Protein AF-A0A9P6TIH5-F1 (afdb_monomer_lite)

Secondary structure (DSSP, 8-state):
---PPPPP----TT---------HHHHHHHHHHHHHIIIIIHHHHHHHHHHHHHHHHHHHHHH----PPPTTS-SSTTS-SS-S--EEEEE-TTSPEEEE-TTSPBPSS-B-GGG--PPP------GGG-----------S-----HHHHHHHTHHHHHHTPPTTS-HHHHHHHHHHHHHHHTT-------S-HHHHHHHHHHHHHHHHHHHHHHHHSSSS---------------

pLDDT: mean 70.62, std 17.87, range [27.5, 97.88]

Foldseek 3Di:
DPDDDDDDPDDPPPPPPPPCPPDPVNVVVVVVVVVCCVPPVVVVVVVVVVVVVVVVVVVCVVVDDDDDDDDPPDPDPPDDPADDDWDFPDADPVQFTWTADPVRDIDPDTHHPVRDDDDDPPDPCPPVNDDDDPDDPDDPDPPQCELVNVCVVCVVVVVVPDDPPDDQVVVVVVVSVVVCVVVVHDYDDDPDDRSVVVVVSVVVVVVVVVVVVVVVVVVPDDDDDDDDDDDDDDDD

Structure (mmCIF, N/CA/C/O backbone):
data_AF-A0A9P6TIH5-F1
#
_entry.id   AF-A0A9P6TIH5-F1
#
loop_
_atom_site.group_PDB
_atom_site.id
_atom_site.type_symbol
_atom_site.label_atom_id
_atom_site.label_alt_id
_atom_site.label_comp_id
_atom_site.label_asym_id
_atom_site.label_entity_id
_atom_site.label_seq_id
_atom_site.pdbx_PDB_ins_code
_atom_site.Cartn_x
_atom_site.Cartn_y
_atom_site.Cartn_z
_atom_site.occupancy
_atom_site.B_iso_or_equiv
_atom_site.auth_seq_id
_atom_site.auth_comp_id
_atom_site.auth_asym_id
_atom_site.auth_atom_id
_atom_site.pdbx_PDB_model_num
ATOM 1 N N . MET A 1 1 ? -2.693 3.016 -42.028 1.00 50.09 1 MET A N 1
ATOM 2 C CA . MET A 1 1 ? -2.823 2.241 -43.282 1.00 50.09 1 MET A CA 1
ATOM 3 C C . MET A 1 1 ? -3.805 1.101 -43.050 1.00 50.09 1 MET A C 1
ATOM 5 O O . MET A 1 1 ? -3.389 0.002 -42.719 1.00 50.09 1 MET A O 1
ATOM 9 N N . PHE A 1 2 ? -5.099 1.365 -43.174 1.00 56.56 2 PHE A N 1
ATOM 10 C CA . PHE A 1 2 ? -6.142 0.339 -43.109 1.00 56.56 2 PHE A CA 1
ATOM 11 C C . PHE A 1 2 ? -6.961 0.457 -44.405 1.00 56.56 2 PHE A C 1
ATOM 13 O O . PHE A 1 2 ? -7.064 1.568 -44.918 1.00 56.56 2 PHE A O 1
ATOM 20 N N . ALA A 1 3 ? -7.446 -0.669 -44.949 1.00 72.75 3 ALA A N 1
ATOM 21 C CA . ALA A 1 3 ? -7.989 -0.864 -46.314 1.00 72.75 3 ALA A CA 1
ATOM 22 C C . ALA A 1 3 ? -7.003 -1.327 -47.416 1.00 72.75 3 ALA A C 1
ATOM 24 O O . ALA A 1 3 ? -7.121 -0.940 -48.577 1.00 72.75 3 ALA A O 1
ATOM 25 N N . ARG A 1 4 ? -6.054 -2.222 -47.103 1.00 79.94 4 ARG A N 1
ATOM 26 C CA . ARG A 1 4 ? -5.417 -3.031 -48.162 1.00 79.94 4 ARG A CA 1
ATOM 27 C C . ARG A 1 4 ? -6.389 -4.121 -48.613 1.00 79.94 4 ARG A C 1
ATOM 29 O O . ARG A 1 4 ? -7.002 -4.773 -47.771 1.00 79.94 4 ARG A O 1
ATOM 36 N N . LYS A 1 5 ? -6.519 -4.321 -49.928 1.00 83.19 5 LYS A N 1
ATOM 37 C CA . LYS A 1 5 ? -7.308 -5.425 -50.487 1.00 83.19 5 LYS A CA 1
ATOM 38 C C . LYS A 1 5 ? -6.715 -6.755 -49.991 1.00 83.19 5 LYS A C 1
ATOM 40 O O . LYS A 1 5 ? -5.494 -6.908 -50.074 1.00 83.19 5 LYS A O 1
ATOM 45 N N . PRO A 1 6 ? -7.527 -7.688 -49.461 1.00 81.06 6 PRO A N 1
ATOM 46 C CA . PRO A 1 6 ? -7.025 -8.999 -49.071 1.00 81.06 6 PRO A CA 1
ATOM 47 C C . PRO A 1 6 ? -6.458 -9.727 -50.295 1.00 81.06 6 PRO A C 1
ATOM 49 O O . PRO A 1 6 ? -6.960 -9.564 -51.412 1.00 81.06 6 PRO A O 1
ATOM 52 N N . ASN A 1 7 ? -5.404 -10.517 -50.081 1.00 82.50 7 ASN A N 1
ATOM 53 C CA . ASN A 1 7 ? -4.850 -11.375 -51.126 1.00 82.50 7 ASN A CA 1
ATOM 54 C C . ASN A 1 7 ? -5.941 -12.312 -51.664 1.00 82.50 7 ASN A C 1
ATOM 56 O O . ASN A 1 7 ? -6.802 -12.770 -50.911 1.00 82.50 7 ASN A O 1
ATOM 60 N N . ALA A 1 8 ? -5.895 -12.601 -52.966 1.00 81.56 8 ALA A N 1
ATOM 61 C CA . ALA A 1 8 ? -6.809 -13.557 -53.576 1.00 81.56 8 ALA A CA 1
ATOM 62 C C . ALA A 1 8 ? -6.567 -14.966 -53.010 1.00 81.56 8 ALA A C 1
ATOM 64 O O . ALA A 1 8 ? -5.423 -15.363 -52.771 1.00 81.56 8 ALA A O 1
ATOM 65 N N . LEU A 1 9 ? -7.652 -15.718 -52.804 1.00 82.31 9 LEU A N 1
ATOM 66 C CA . LEU A 1 9 ? -7.596 -17.116 -52.383 1.00 82.31 9 LEU A CA 1
ATOM 67 C C . LEU A 1 9 ? -7.140 -17.967 -53.580 1.00 82.31 9 LEU A C 1
ATOM 69 O O . LEU A 1 9 ? -7.951 -18.462 -54.358 1.00 82.31 9 LEU A O 1
ATOM 73 N N . THR A 1 10 ? -5.828 -18.063 -53.773 1.00 78.88 10 THR A N 1
ATOM 74 C CA . THR A 1 10 ? -5.229 -18.854 -54.856 1.00 78.88 10 THR A CA 1
ATOM 75 C C . THR A 1 10 ? -4.971 -20.275 -54.353 1.00 78.88 10 THR A C 1
ATOM 77 O O . THR A 1 10 ? -4.395 -20.444 -53.278 1.00 78.88 10 THR A O 1
ATOM 80 N N . ASP A 1 11 ? -5.396 -21.301 -55.098 1.00 77.75 11 ASP A N 1
ATOM 81 C CA . ASP A 1 11 ? -5.052 -22.692 -54.778 1.00 77.75 11 ASP A CA 1
ATOM 82 C C . ASP A 1 11 ? -3.641 -23.002 -55.296 1.00 77.75 11 ASP A C 1
ATOM 84 O O . ASP A 1 11 ? -3.390 -23.038 -56.501 1.00 77.75 11 ASP A O 1
ATOM 88 N N . TYR A 1 12 ? -2.711 -23.205 -54.364 1.00 75.31 12 TYR A N 1
ATOM 89 C CA . TYR A 1 12 ? -1.301 -23.446 -54.661 1.00 75.31 12 TYR A CA 1
ATOM 90 C C . TYR A 1 12 ? -0.949 -24.933 -54.817 1.00 75.31 12 TYR A C 1
ATOM 92 O O . TYR A 1 12 ? 0.210 -25.252 -55.070 1.00 75.31 12 TYR A O 1
ATOM 100 N N . ARG A 1 13 ? -1.914 -25.858 -54.695 1.00 79.12 13 ARG A N 1
ATOM 101 C CA . ARG A 1 13 ? -1.650 -27.312 -54.697 1.00 79.12 13 ARG A CA 1
ATOM 102 C C . ARG A 1 13 ? -1.003 -27.837 -55.982 1.00 79.12 13 ARG A C 1
ATOM 104 O O . ARG A 1 13 ? -0.241 -28.791 -55.915 1.00 79.12 13 ARG A O 1
ATOM 111 N N . ASN A 1 14 ? -1.284 -27.209 -57.125 1.00 72.44 14 ASN A N 1
ATOM 112 C CA . ASN A 1 14 ? -0.796 -27.626 -58.447 1.00 72.44 14 ASN A CA 1
ATOM 113 C C . ASN A 1 14 ? 0.079 -26.568 -59.133 1.00 72.44 14 ASN A C 1
ATOM 115 O O . ASN A 1 14 ? 0.258 -26.604 -60.353 1.00 72.44 14 ASN A O 1
ATOM 119 N N . VAL A 1 15 ? 0.627 -25.611 -58.378 1.00 71.88 15 VAL A N 1
ATOM 120 C CA . VAL A 1 15 ? 1.622 -24.700 -58.947 1.00 71.88 15 VAL A CA 1
ATOM 121 C C . VAL A 1 15 ? 2.856 -25.528 -59.267 1.00 71.88 15 VAL A C 1
ATOM 123 O O . VAL A 1 15 ? 3.555 -25.997 -58.371 1.00 71.88 15 VAL A O 1
ATOM 126 N N . LYS A 1 16 ? 3.120 -25.715 -60.563 1.00 63.34 16 LYS A N 1
ATOM 127 C CA . LYS A 1 16 ? 4.427 -26.165 -61.027 1.00 63.34 16 LYS A CA 1
ATOM 128 C C . LYS A 1 16 ? 5.405 -25.071 -60.622 1.00 63.34 16 LYS A C 1
ATOM 130 O O . LYS A 1 16 ? 5.519 -24.062 -61.316 1.00 63.34 16 LYS A O 1
ATOM 135 N N . LEU A 1 17 ? 6.053 -25.244 -59.470 1.00 61.59 17 LEU A N 1
ATOM 136 C CA . LEU A 1 17 ? 7.325 -24.595 -59.198 1.00 61.59 17 LEU A CA 1
ATOM 137 C C . LEU A 1 17 ? 8.146 -24.883 -60.447 1.00 61.59 17 LEU A C 1
ATOM 139 O O . LEU A 1 17 ? 8.399 -26.050 -60.742 1.00 61.59 17 LEU A O 1
ATOM 143 N N . GLY A 1 18 ? 8.425 -23.858 -61.256 1.00 55.19 18 GLY A N 1
ATOM 144 C CA . GLY A 1 18 ? 9.350 -24.030 -62.364 1.00 55.19 18 GLY A CA 1
ATOM 145 C C . GLY A 1 18 ? 10.566 -24.726 -61.776 1.00 55.19 18 GLY A C 1
ATOM 146 O O . GLY A 1 18 ? 11.018 -24.324 -60.703 1.00 55.19 18 GLY A O 1
ATOM 147 N N . ASN A 1 19 ? 10.998 -25.824 -62.392 1.00 56.00 19 ASN A N 1
ATOM 148 C CA . ASN A 1 19 ? 12.149 -26.592 -61.945 1.00 56.00 19 ASN A CA 1
ATOM 149 C C . ASN A 1 19 ? 13.418 -25.749 -62.145 1.00 56.00 19 ASN A C 1
ATOM 151 O O . ASN A 1 19 ? 14.304 -26.121 -62.905 1.00 56.00 19 ASN A O 1
ATOM 155 N N . THR A 1 20 ? 13.534 -24.616 -61.463 1.00 54.19 20 THR A N 1
ATOM 156 C CA . THR A 1 20 ? 14.811 -24.062 -61.073 1.00 54.19 20 THR A CA 1
ATOM 157 C C . THR A 1 20 ? 15.277 -24.983 -59.957 1.00 54.19 20 THR A C 1
ATOM 159 O O . THR A 1 20 ? 15.152 -24.689 -58.770 1.00 54.19 20 THR A O 1
ATOM 162 N N . SER A 1 21 ? 15.785 -26.160 -60.346 1.00 56.03 21 SER A N 1
ATOM 163 C CA . SER A 1 21 ? 16.900 -26.716 -59.587 1.00 56.03 21 SER A CA 1
ATOM 164 C C . SER A 1 21 ? 17.831 -25.529 -59.372 1.00 56.03 21 SER A C 1
ATOM 166 O O . SER A 1 21 ? 18.130 -24.879 -60.378 1.00 56.03 21 SER A O 1
ATOM 168 N N . PRO A 1 22 ? 18.191 -25.162 -58.128 1.00 54.47 22 PRO A N 1
ATOM 169 C CA . PRO A 1 22 ? 19.116 -24.062 -57.936 1.00 54.47 22 PRO A CA 1
ATOM 170 C C . PRO A 1 22 ? 20.296 -24.377 -58.839 1.00 54.47 22 PRO A C 1
ATOM 172 O O . PRO A 1 22 ? 20.862 -25.475 -58.755 1.00 54.47 22 PRO A O 1
ATOM 175 N N . ASP A 1 23 ? 20.592 -23.469 -59.766 1.00 54.28 23 ASP A N 1
ATOM 176 C CA . ASP A 1 23 ? 21.826 -23.567 -60.524 1.00 54.28 23 ASP A CA 1
ATOM 177 C C . ASP A 1 23 ? 22.931 -23.781 -59.483 1.00 54.28 23 ASP A C 1
ATOM 179 O O . ASP A 1 23 ? 22.833 -23.272 -58.358 1.00 54.28 23 ASP A O 1
ATOM 183 N N . SER A 1 24 ? 23.951 -24.591 -59.773 1.00 58.25 24 SER A N 1
ATOM 184 C CA . SER A 1 24 ? 24.940 -24.952 -58.739 1.00 58.25 24 SER A CA 1
ATOM 185 C C . SER A 1 24 ? 25.550 -23.713 -58.054 1.00 58.25 24 SER A C 1
ATOM 187 O O . SER A 1 24 ? 26.005 -23.783 -56.913 1.00 58.25 24 SER A O 1
ATOM 189 N N . ASP A 1 25 ? 25.488 -22.561 -58.720 1.00 62.47 25 ASP A N 1
ATOM 190 C CA . ASP A 1 25 ? 25.907 -21.261 -58.221 1.00 62.47 25 ASP A CA 1
ATOM 191 C C . ASP A 1 25 ? 24.931 -20.616 -57.219 1.00 62.47 25 ASP A C 1
ATOM 193 O O . ASP A 1 25 ? 25.400 -20.038 -56.238 1.00 62.47 25 ASP A O 1
ATOM 197 N N . ASP A 1 26 ? 23.613 -20.806 -57.335 1.00 69.19 26 ASP A N 1
ATOM 198 C CA . ASP A 1 26 ? 22.633 -20.327 -56.344 1.00 69.19 26 ASP A CA 1
ATOM 199 C C . ASP A 1 26 ? 22.807 -21.035 -54.995 1.00 69.19 26 ASP A C 1
ATOM 201 O O . ASP A 1 26 ? 22.792 -20.401 -53.937 1.00 69.19 26 ASP A O 1
ATOM 205 N N . SER A 1 27 ? 23.061 -22.347 -55.005 1.00 76.06 27 SER A N 1
ATOM 206 C CA . SER A 1 27 ? 23.321 -23.097 -53.766 1.00 76.06 27 SER A CA 1
ATOM 207 C C . SER A 1 27 ? 24.610 -22.640 -53.066 1.00 76.06 27 SER A C 1
ATOM 209 O O . SER A 1 27 ? 24.621 -22.452 -51.846 1.00 76.06 27 SER A O 1
ATOM 211 N N . LYS A 1 28 ? 25.684 -22.363 -53.820 1.00 79.69 28 LYS A N 1
ATOM 212 C CA . LYS A 1 28 ? 26.940 -21.810 -53.280 1.00 79.69 28 LYS A CA 1
ATOM 213 C C . LYS A 1 28 ? 26.737 -20.415 -52.687 1.00 79.69 28 LYS A C 1
ATOM 215 O O . LYS A 1 28 ? 27.276 -20.126 -51.617 1.00 79.69 28 LYS A O 1
ATOM 220 N N . VAL A 1 29 ? 25.948 -19.560 -53.342 1.00 84.94 29 VAL A N 1
ATOM 221 C CA . VAL A 1 29 ? 25.598 -18.221 -52.836 1.00 84.94 29 VAL A CA 1
ATOM 222 C C . VAL A 1 29 ? 24.807 -18.320 -51.529 1.00 84.94 29 VAL A C 1
ATOM 224 O O . VAL A 1 29 ? 25.107 -17.596 -50.576 1.00 84.94 29 VAL A O 1
ATOM 227 N N . LEU A 1 30 ? 23.855 -19.252 -51.435 1.00 85.50 30 LEU A N 1
ATOM 228 C CA . LEU A 1 30 ? 23.100 -19.506 -50.205 1.00 85.50 30 LEU A CA 1
ATOM 229 C C . LEU A 1 30 ? 24.001 -19.999 -49.068 1.00 85.50 30 LEU A C 1
ATOM 231 O O . LEU A 1 30 ? 23.914 -19.477 -47.958 1.00 85.50 30 LEU A O 1
ATOM 235 N N . HIS A 1 31 ? 24.914 -20.937 -49.338 1.00 87.00 31 HIS A N 1
ATOM 236 C CA . HIS A 1 31 ? 25.881 -21.408 -48.343 1.00 87.00 31 HIS A CA 1
ATOM 237 C C . HIS A 1 31 ? 26.817 -20.295 -47.862 1.00 87.00 31 HIS A C 1
ATOM 239 O O . HIS A 1 31 ? 27.086 -20.190 -46.663 1.00 87.00 31 HIS A O 1
ATOM 245 N N . LYS A 1 32 ? 27.276 -19.425 -48.770 1.00 90.31 32 LYS A N 1
ATOM 246 C CA . LYS A 1 32 ? 28.080 -18.251 -48.413 1.00 90.31 32 LYS A CA 1
ATOM 247 C C . LYS A 1 32 ? 27.299 -17.311 -47.491 1.00 90.31 32 LYS A C 1
ATOM 249 O O . LYS A 1 32 ? 27.809 -16.930 -46.441 1.00 90.31 32 LYS A O 1
ATOM 254 N N . ARG A 1 33 ? 26.044 -17.009 -47.831 1.00 90.75 33 ARG A N 1
ATOM 255 C CA . ARG A 1 33 ? 25.174 -16.141 -47.026 1.00 90.75 33 ARG A CA 1
ATOM 256 C C . ARG A 1 33 ? 24.829 -16.747 -45.665 1.00 90.75 33 ARG A C 1
ATOM 258 O O . ARG A 1 33 ? 24.748 -16.017 -44.681 1.00 90.75 33 ARG A O 1
ATOM 265 N N . LEU A 1 34 ? 24.656 -18.066 -45.590 1.00 93.56 34 LEU A N 1
ATOM 266 C CA . LEU A 1 34 ? 24.438 -18.774 -44.330 1.00 93.56 34 LEU A CA 1
ATOM 267 C C . LEU A 1 34 ? 25.661 -18.647 -43.413 1.00 93.56 34 LEU A C 1
ATOM 269 O O . LEU A 1 34 ? 25.520 -18.289 -42.246 1.00 93.56 34 LEU A O 1
ATOM 273 N N . LYS A 1 35 ? 26.866 -18.833 -43.966 1.00 93.94 35 LYS A N 1
ATOM 274 C CA . LYS A 1 35 ? 28.125 -18.662 -43.232 1.00 93.94 35 LYS A CA 1
ATOM 275 C C . LYS A 1 35 ? 28.334 -17.219 -42.768 1.00 93.94 35 LYS A C 1
ATOM 277 O O . LYS A 1 35 ? 28.789 -16.993 -41.648 1.00 93.94 35 LYS A O 1
ATOM 282 N N . GLU A 1 36 ? 27.986 -16.236 -43.596 1.00 94.69 36 GLU A N 1
ATOM 283 C CA . GLU A 1 36 ? 28.001 -14.813 -43.223 1.00 94.69 36 GLU A CA 1
ATOM 284 C C . GLU A 1 36 ? 26.994 -14.509 -42.102 1.00 94.69 36 GLU A C 1
ATOM 286 O O . GLU A 1 36 ? 27.312 -13.791 -41.153 1.00 94.69 36 GLU A O 1
ATOM 291 N N . MET A 1 37 ? 25.792 -15.089 -42.161 1.00 95.06 37 MET A N 1
ATOM 292 C CA . MET A 1 37 ? 24.777 -14.920 -41.122 1.00 95.06 37 MET A CA 1
ATOM 293 C C . MET A 1 37 ? 25.246 -15.488 -39.779 1.00 95.06 37 MET A C 1
ATOM 295 O O . MET A 1 37 ? 25.151 -14.804 -38.761 1.00 95.06 37 MET A O 1
ATOM 299 N N . GLU A 1 38 ? 25.787 -16.704 -39.786 1.00 95.94 38 GLU A N 1
ATOM 300 C CA . GLU A 1 38 ? 26.264 -17.388 -38.586 1.00 95.94 38 GLU A CA 1
ATOM 301 C C . GLU A 1 38 ? 27.469 -16.684 -37.951 1.00 95.94 38 GLU A C 1
ATOM 303 O O . GLU A 1 38 ? 27.491 -16.460 -36.743 1.00 95.94 38 GLU A O 1
ATOM 308 N N . SER A 1 39 ? 28.459 -16.297 -38.758 1.00 93.94 39 SER A N 1
ATOM 309 C CA . SER A 1 39 ? 29.718 -15.739 -38.247 1.00 93.94 39 SER A CA 1
ATOM 310 C C . SER A 1 39 ? 29.660 -14.244 -37.926 1.00 93.94 39 SER A C 1
ATOM 312 O O . SER A 1 39 ? 30.366 -13.789 -37.026 1.00 93.94 39 SER A O 1
ATOM 314 N N . VAL A 1 40 ? 28.831 -13.468 -38.635 1.00 94.62 40 VAL A N 1
ATOM 315 C CA . VAL A 1 40 ? 28.816 -11.999 -38.525 1.00 94.62 40 VAL A CA 1
ATOM 316 C C . VAL A 1 40 ? 27.509 -11.494 -37.927 1.00 94.62 40 VAL A C 1
ATOM 318 O O . VAL A 1 40 ? 27.520 -10.745 -36.948 1.00 94.62 40 VAL A O 1
ATOM 321 N N . VAL A 1 41 ? 26.372 -11.896 -38.496 1.00 96.69 41 VAL A N 1
ATOM 322 C CA . VAL A 1 41 ? 25.077 -11.277 -38.176 1.00 96.69 41 VAL A CA 1
ATOM 323 C C . VAL A 1 41 ? 24.559 -11.723 -36.811 1.00 96.69 41 VAL A C 1
ATOM 325 O O . VAL A 1 41 ? 24.230 -10.874 -35.982 1.00 96.69 41 VAL A O 1
ATOM 328 N N . LEU A 1 42 ? 24.504 -13.031 -36.545 1.00 96.69 42 LEU A N 1
ATOM 329 C CA . LEU A 1 42 ? 23.969 -13.549 -35.282 1.00 96.69 42 LEU A CA 1
ATOM 330 C C . LEU A 1 42 ? 24.777 -13.065 -34.066 1.00 96.69 42 LEU A C 1
ATOM 332 O O . LEU A 1 42 ? 24.162 -12.538 -33.134 1.00 96.69 42 LEU A O 1
ATOM 336 N N . PRO A 1 43 ? 26.127 -13.103 -34.069 1.00 97.88 43 PRO A N 1
ATOM 337 C CA . PRO A 1 43 ? 26.907 -12.568 -32.958 1.00 97.88 43 PRO A CA 1
ATOM 338 C C . PRO A 1 43 ? 26.700 -11.063 -32.762 1.00 97.88 43 PRO A C 1
ATOM 340 O O . PRO A 1 43 ? 26.642 -10.595 -31.624 1.00 97.88 43 PRO A O 1
ATOM 343 N N . ALA A 1 44 ? 26.550 -10.291 -33.844 1.00 96.88 44 ALA A N 1
ATOM 344 C CA . ALA A 1 44 ? 26.276 -8.858 -33.753 1.00 96.88 44 ALA A CA 1
ATOM 345 C C . ALA A 1 44 ? 24.903 -8.568 -33.121 1.00 96.88 44 ALA A C 1
ATOM 347 O O . ALA A 1 44 ? 24.786 -7.670 -32.282 1.00 96.88 44 ALA A O 1
ATOM 348 N N . ILE A 1 45 ? 23.875 -9.350 -33.468 1.00 97.19 45 ILE A N 1
ATOM 349 C CA . ILE A 1 45 ? 22.537 -9.242 -32.870 1.00 97.19 45 ILE A CA 1
ATOM 350 C C . ILE A 1 45 ? 22.574 -9.625 -31.387 1.00 97.19 45 ILE A C 1
ATOM 352 O O . ILE A 1 45 ? 22.019 -8.889 -30.566 1.00 97.19 45 ILE A O 1
ATOM 356 N N . CYS A 1 46 ? 23.257 -10.715 -31.019 1.00 97.06 46 CYS A N 1
ATOM 357 C CA . CYS A 1 46 ? 23.408 -11.127 -29.620 1.00 97.06 46 CYS A CA 1
ATOM 358 C C . CYS A 1 46 ? 24.073 -10.026 -28.786 1.00 97.06 46 CYS A C 1
ATOM 360 O O . CYS A 1 46 ? 23.484 -9.564 -27.807 1.00 97.06 46 CYS A O 1
ATOM 362 N N . LYS A 1 47 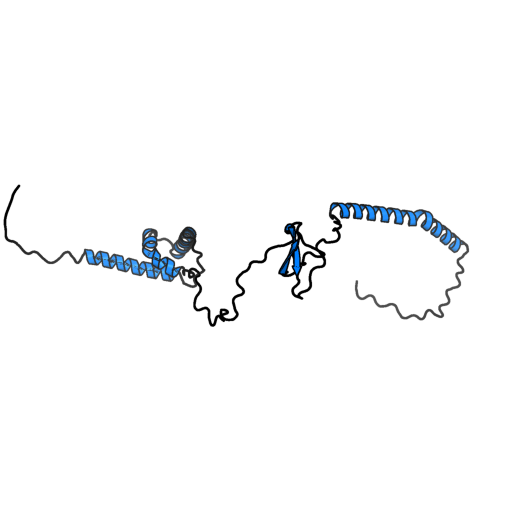? 25.225 -9.509 -29.241 1.00 97.50 47 LYS A N 1
ATOM 363 C CA . LYS A 1 47 ? 25.946 -8.413 -28.571 1.00 97.50 47 LYS A CA 1
ATOM 364 C C . LYS A 1 47 ? 25.078 -7.168 -28.405 1.00 97.50 47 LYS A C 1
ATOM 366 O O . LYS A 1 47 ? 25.050 -6.565 -27.334 1.00 97.50 47 LYS A O 1
ATOM 371 N N . ARG A 1 48 ? 24.335 -6.780 -29.448 1.00 97.38 48 ARG A N 1
ATOM 372 C CA . ARG A 1 48 ? 23.424 -5.627 -29.383 1.00 97.38 48 ARG A CA 1
ATOM 373 C C . ARG A 1 48 ? 22.295 -5.852 -28.378 1.00 97.38 48 ARG A C 1
ATOM 375 O O . ARG A 1 48 ? 21.966 -4.942 -27.622 1.00 97.38 48 ARG A O 1
ATOM 382 N N . THR A 1 49 ? 21.716 -7.048 -28.357 1.00 97.56 49 THR A N 1
ATOM 383 C CA . THR A 1 49 ? 20.621 -7.402 -27.441 1.00 97.56 49 THR A CA 1
ATOM 384 C C . THR A 1 49 ? 21.096 -7.395 -25.991 1.00 97.56 49 THR A C 1
ATOM 386 O O . THR A 1 49 ? 20.413 -6.858 -25.122 1.00 97.56 49 THR A O 1
ATOM 389 N N . GLU A 1 50 ? 22.288 -7.927 -25.727 1.00 97.69 50 GLU A N 1
ATOM 390 C CA . GLU A 1 50 ? 22.922 -7.887 -24.408 1.00 97.69 50 GLU A CA 1
ATOM 391 C C . GLU A 1 50 ? 23.227 -6.459 -23.961 1.00 97.69 50 GLU A C 1
ATOM 393 O O . GLU A 1 50 ? 22.900 -6.096 -22.834 1.00 97.69 50 GLU A O 1
ATOM 398 N N . ALA A 1 51 ? 23.777 -5.620 -24.843 1.00 97.44 51 ALA A N 1
ATOM 399 C CA . ALA A 1 51 ? 24.051 -4.219 -24.534 1.00 97.44 51 ALA A CA 1
ATOM 400 C C . ALA A 1 51 ? 22.769 -3.456 -24.158 1.00 97.44 51 ALA A C 1
ATOM 402 O O . ALA A 1 51 ? 22.738 -2.757 -23.144 1.00 97.44 51 ALA A O 1
ATOM 403 N N . VAL A 1 52 ? 21.689 -3.636 -24.928 1.00 97.50 52 VAL A N 1
ATOM 404 C CA . VAL A 1 52 ? 20.384 -3.027 -24.628 1.00 97.50 52 VAL A CA 1
ATOM 405 C C . VAL A 1 52 ? 19.822 -3.561 -23.312 1.00 97.50 52 VAL A C 1
ATOM 407 O O . VAL A 1 52 ? 19.396 -2.766 -22.475 1.00 97.50 52 VAL A O 1
ATOM 410 N N . ARG A 1 53 ? 19.871 -4.880 -23.086 1.00 96.62 53 ARG A N 1
ATOM 411 C CA . ARG A 1 53 ? 19.410 -5.505 -21.839 1.00 96.62 53 ARG A CA 1
ATOM 412 C C . ARG A 1 53 ? 20.171 -4.968 -20.631 1.00 96.62 53 ARG A C 1
ATOM 414 O O . ARG A 1 53 ? 19.553 -4.650 -19.622 1.00 96.62 53 ARG A O 1
ATOM 421 N N . ASN A 1 54 ? 21.490 -4.840 -20.728 1.00 96.69 54 ASN A N 1
ATOM 422 C CA . ASN A 1 54 ? 22.329 -4.348 -19.640 1.00 96.69 54 ASN A CA 1
ATOM 423 C C . ASN A 1 54 ? 22.070 -2.866 -19.355 1.00 96.69 54 ASN A C 1
ATOM 425 O O . ASN A 1 54 ? 21.950 -2.485 -18.194 1.00 96.69 54 ASN A O 1
ATOM 429 N N . ALA A 1 55 ? 21.901 -2.041 -20.393 1.00 95.75 55 ALA A N 1
ATOM 430 C CA . ALA A 1 55 ? 21.530 -0.638 -20.230 1.00 95.75 55 ALA A CA 1
ATOM 431 C C . ALA A 1 55 ? 20.141 -0.482 -19.586 1.00 95.75 55 ALA A C 1
ATOM 433 O O . ALA A 1 55 ? 19.961 0.343 -18.691 1.00 95.75 55 ALA A O 1
ATOM 434 N N . GLN A 1 56 ? 19.164 -1.294 -20.005 1.00 94.31 56 GLN A N 1
ATOM 435 C CA . GLN A 1 56 ? 17.831 -1.324 -19.399 1.00 94.31 56 GLN A CA 1
ATOM 436 C C . GLN A 1 56 ? 17.880 -1.808 -17.951 1.00 94.31 56 GLN A C 1
ATOM 438 O O . GLN A 1 56 ? 17.260 -1.191 -17.093 1.00 94.31 56 GLN A O 1
ATOM 443 N N . LYS A 1 57 ? 18.655 -2.858 -17.661 1.00 94.75 57 LYS A N 1
ATOM 444 C CA . LYS A 1 57 ? 18.861 -3.363 -16.301 1.00 94.75 57 LYS A CA 1
ATOM 445 C C . LYS A 1 57 ? 19.483 -2.295 -15.404 1.00 94.75 57 LYS A C 1
ATOM 447 O O . LYS A 1 57 ? 18.994 -2.099 -14.301 1.00 94.75 57 LYS A O 1
ATOM 452 N N . GLY A 1 58 ? 20.503 -1.580 -15.882 1.00 92.88 58 GLY A N 1
ATOM 453 C CA . GLY A 1 58 ? 21.141 -0.490 -15.140 1.00 92.88 58 GLY A CA 1
ATOM 454 C C . GLY A 1 58 ? 20.154 0.614 -14.759 1.00 92.88 58 GLY A C 1
ATOM 455 O O . GLY A 1 58 ? 20.059 0.956 -13.585 1.00 92.88 58 GLY A O 1
ATOM 456 N N . LYS A 1 59 ? 19.362 1.099 -15.726 1.00 93.25 59 LYS A N 1
ATOM 457 C CA . LYS A 1 59 ? 18.296 2.090 -15.480 1.00 93.25 59 LYS A CA 1
ATOM 458 C C . LYS A 1 59 ? 17.209 1.557 -14.544 1.00 93.25 59 LYS A C 1
ATOM 460 O O . LYS A 1 59 ? 16.755 2.240 -13.639 1.00 93.25 59 LYS A O 1
ATOM 465 N N . PHE A 1 60 ? 16.795 0.308 -14.732 1.00 91.94 60 PHE A N 1
ATOM 466 C CA . PHE A 1 60 ? 15.773 -0.299 -13.888 1.00 91.94 60 PHE A CA 1
ATOM 467 C C . PHE A 1 60 ? 16.244 -0.416 -12.436 1.00 91.94 60 PHE A C 1
ATOM 469 O O . PHE A 1 60 ? 15.500 -0.056 -11.533 1.00 91.94 60 PHE A O 1
ATOM 476 N N . SER A 1 61 ? 17.479 -0.868 -12.214 1.00 88.88 61 SER A N 1
ATOM 477 C CA . SER A 1 61 ? 18.060 -1.005 -10.878 1.00 88.88 61 SER A CA 1
ATOM 478 C C . SER A 1 61 ? 18.371 0.332 -10.197 1.00 88.88 61 SER A C 1
ATOM 480 O O . SER A 1 61 ? 18.370 0.365 -8.970 1.00 88.88 61 SER A O 1
ATOM 482 N N . SER A 1 62 ? 18.635 1.418 -10.940 1.00 89.56 62 SER A N 1
ATOM 483 C CA . SER A 1 62 ? 18.761 2.760 -10.346 1.00 89.56 62 SER A CA 1
ATOM 484 C C . SER A 1 62 ? 17.414 3.313 -9.898 1.00 89.56 62 SER A C 1
ATOM 486 O O . SER A 1 62 ? 17.313 3.889 -8.818 1.00 89.56 62 SER A O 1
ATOM 488 N N . ASP A 1 63 ? 16.384 3.114 -10.719 1.00 89.31 63 ASP A N 1
ATOM 489 C CA . ASP A 1 63 ? 15.081 3.746 -10.521 1.00 89.31 63 ASP A CA 1
ATOM 490 C C . ASP A 1 63 ? 14.178 2.921 -9.585 1.00 89.31 63 ASP A C 1
ATOM 492 O O . ASP A 1 63 ? 13.305 3.470 -8.913 1.00 89.31 63 ASP A O 1
ATOM 496 N N . HIS A 1 64 ? 14.386 1.600 -9.511 1.00 86.56 64 HIS A N 1
ATOM 497 C CA . HIS A 1 64 ? 13.529 0.668 -8.779 1.00 86.56 64 HIS A CA 1
ATOM 498 C C . HIS A 1 64 ? 14.321 -0.149 -7.756 1.00 86.56 64 HIS A C 1
ATOM 500 O O . HIS A 1 64 ? 15.287 -0.843 -8.075 1.00 86.56 64 HIS A O 1
ATOM 506 N N . ARG A 1 65 ? 13.835 -0.147 -6.512 1.00 85.69 65 ARG A N 1
ATOM 507 C CA . ARG A 1 65 ? 14.332 -1.004 -5.432 1.00 85.69 65 ARG A CA 1
ATOM 508 C C . ARG A 1 65 ? 13.428 -2.227 -5.290 1.00 85.69 65 ARG A C 1
ATOM 510 O O . ARG A 1 65 ? 12.294 -2.102 -4.835 1.00 85.69 65 ARG A O 1
ATOM 517 N N . ILE A 1 66 ? 13.938 -3.408 -5.631 1.00 81.56 66 ILE A N 1
ATOM 518 C CA . ILE A 1 66 ? 13.269 -4.675 -5.309 1.00 81.56 66 ILE A CA 1
ATOM 519 C C . ILE A 1 66 ? 13.539 -4.969 -3.830 1.00 81.56 66 ILE A C 1
ATOM 521 O O . ILE A 1 66 ? 14.688 -5.138 -3.429 1.00 81.56 66 ILE A O 1
ATOM 525 N N . ILE A 1 67 ? 12.489 -4.971 -3.011 1.00 77.62 67 ILE A N 1
ATOM 526 C CA . ILE A 1 67 ? 12.560 -5.337 -1.594 1.00 77.62 67 ILE A CA 1
ATOM 527 C C . ILE A 1 67 ? 11.938 -6.723 -1.461 1.00 77.62 67 ILE A C 1
ATOM 529 O O . ILE A 1 67 ? 10.755 -6.897 -1.747 1.00 77.62 67 ILE A O 1
ATOM 533 N N . GLU A 1 68 ? 12.730 -7.699 -1.030 1.00 74.75 68 GLU A N 1
ATOM 534 C CA . GLU A 1 68 ? 12.205 -8.993 -0.604 1.00 74.75 68 GLU A CA 1
ATOM 535 C C . GLU A 1 68 ? 11.664 -8.855 0.814 1.00 74.75 68 GLU A C 1
ATOM 537 O O . GLU A 1 68 ? 12.367 -8.421 1.731 1.00 74.75 68 GLU A O 1
ATOM 542 N N . PHE A 1 69 ? 10.387 -9.178 0.989 1.00 65.75 69 PHE A N 1
ATOM 543 C CA . PHE A 1 69 ? 9.768 -9.106 2.298 1.00 65.75 69 PHE A CA 1
ATOM 544 C C . PHE A 1 69 ? 9.960 -10.428 3.055 1.00 65.75 69 PHE A C 1
ATOM 546 O O . PHE A 1 69 ? 9.741 -11.497 2.480 1.00 65.75 69 PHE A O 1
ATOM 553 N N . PRO A 1 70 ? 10.333 -10.392 4.348 1.00 75.88 70 PRO A N 1
ATOM 554 C CA . PRO A 1 70 ? 10.492 -11.603 5.142 1.00 75.88 70 PRO A CA 1
ATOM 555 C C . PRO A 1 70 ? 9.148 -12.319 5.323 1.00 75.88 70 PRO A C 1
ATOM 557 O O . PRO A 1 70 ? 8.083 -11.691 5.345 1.00 75.88 70 PRO A O 1
ATOM 560 N N . VAL A 1 71 ? 9.203 -13.641 5.490 1.00 58.22 71 VAL A N 1
ATOM 561 C CA . VAL A 1 71 ? 8.030 -14.485 5.755 1.00 58.22 71 VAL A CA 1
ATOM 562 C C . VAL A 1 71 ? 7.336 -13.991 7.033 1.00 58.22 71 VAL A C 1
ATOM 564 O O . VAL A 1 71 ? 7.923 -14.027 8.110 1.00 58.22 71 VAL A O 1
ATOM 567 N N . GLY A 1 72 ? 6.103 -13.486 6.905 1.00 63.97 72 GLY A N 1
ATOM 568 C CA . GLY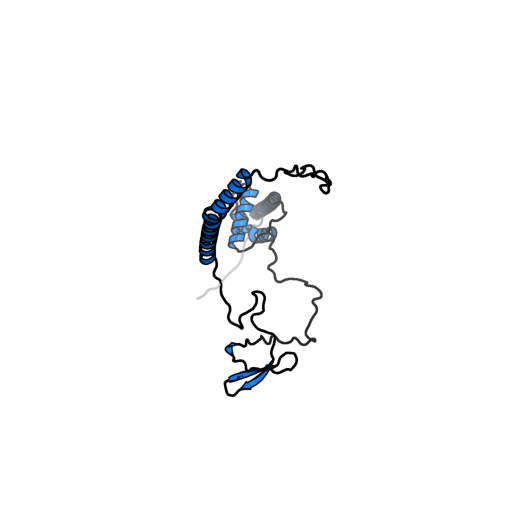 A 1 72 ? 5.323 -12.889 8.006 1.00 63.97 72 GLY A CA 1
ATOM 569 C C . GLY A 1 72 ? 5.124 -11.369 7.925 1.00 63.97 72 GLY A C 1
ATOM 570 O O . GLY A 1 72 ? 4.457 -10.785 8.775 1.00 63.97 72 GLY A O 1
ATOM 571 N N . SER A 1 73 ? 5.676 -10.718 6.905 1.00 64.44 73 SER A N 1
ATOM 572 C CA . SER A 1 73 ? 5.311 -9.351 6.518 1.00 64.44 73 SER A CA 1
ATOM 573 C C . SER A 1 73 ? 3.891 -9.283 5.932 1.00 64.44 73 SER A C 1
ATOM 575 O O . SER A 1 73 ? 3.365 -10.279 5.431 1.00 64.44 73 SER A O 1
ATOM 577 N N . LYS A 1 74 ? 3.266 -8.097 5.989 1.00 66.19 74 LYS A N 1
ATOM 578 C CA . LYS A 1 74 ? 1.982 -7.836 5.318 1.00 66.19 74 LYS A CA 1
ATOM 579 C C . LYS A 1 74 ? 2.083 -8.226 3.844 1.00 66.19 74 LYS A C 1
ATOM 581 O O . LYS A 1 74 ? 2.985 -7.745 3.159 1.00 66.19 74 LYS A O 1
ATOM 586 N N . LYS A 1 75 ? 1.156 -9.046 3.347 1.00 70.31 75 LYS A N 1
ATOM 587 C CA . LYS A 1 75 ? 1.175 -9.522 1.956 1.00 70.31 75 LYS A CA 1
ATOM 588 C C . LYS A 1 75 ? 0.666 -8.453 0.989 1.00 70.31 75 LYS A C 1
ATOM 590 O O . LYS A 1 75 ? 1.016 -8.481 -0.187 1.00 70.31 75 LYS A O 1
ATOM 595 N N . SER A 1 76 ? -0.125 -7.485 1.467 1.00 76.75 76 SER A N 1
ATOM 596 C CA . SER A 1 76 ? -0.570 -6.337 0.667 1.00 76.75 76 SER A CA 1
ATOM 597 C C . SER A 1 76 ? -0.713 -5.043 1.481 1.00 76.75 76 SER A C 1
ATOM 599 O O . SER A 1 76 ? -0.835 -5.058 2.706 1.00 76.75 76 SER A O 1
ATOM 601 N N . LYS A 1 77 ? -0.726 -3.890 0.794 1.00 78.62 77 LYS A N 1
ATOM 602 C CA . LYS A 1 77 ? -0.940 -2.568 1.420 1.00 78.62 77 LYS A CA 1
ATOM 603 C C . LYS A 1 77 ? -2.337 -2.430 2.042 1.00 78.62 77 LYS A C 1
ATOM 605 O O . LYS A 1 77 ? -2.499 -1.660 2.985 1.00 78.62 77 LYS A O 1
ATOM 610 N N . THR A 1 78 ? -3.314 -3.165 1.514 1.00 85.38 78 THR A N 1
ATOM 611 C CA . THR A 1 78 ? -4.722 -3.120 1.933 1.00 85.38 78 THR A CA 1
ATOM 612 C C . THR A 1 78 ? -5.003 -4.031 3.130 1.00 85.38 78 THR A C 1
ATOM 614 O O . THR A 1 78 ? -6.049 -3.905 3.757 1.00 85.38 78 THR A O 1
ATOM 617 N N . GLU A 1 79 ? -4.081 -4.932 3.484 1.00 80.19 79 GLU A N 1
ATOM 618 C CA . GLU A 1 79 ? -4.268 -5.813 4.636 1.00 80.19 79 GLU A CA 1
ATOM 619 C C . GLU A 1 79 ? -4.223 -5.051 5.972 1.00 80.19 79 GLU A C 1
ATOM 621 O O . GLU A 1 79 ? -3.381 -4.150 6.175 1.00 80.19 79 GLU A O 1
ATOM 626 N N . PRO A 1 80 ? -5.095 -5.438 6.924 1.00 84.00 80 PRO A N 1
ATOM 627 C CA . PRO A 1 80 ? -5.131 -4.831 8.244 1.00 84.00 80 PRO A CA 1
ATOM 628 C C . PRO A 1 80 ? -3.784 -4.992 8.963 1.00 84.00 80 PRO A C 1
ATOM 630 O O . PRO A 1 80 ? -2.956 -5.844 8.649 1.00 84.00 80 PRO A O 1
ATOM 633 N N . ARG A 1 81 ? -3.481 -4.070 9.886 1.00 83.25 81 ARG A N 1
ATOM 634 C CA . ARG A 1 81 ? -2.218 -4.110 10.654 1.00 83.25 81 ARG A CA 1
ATOM 635 C C . ARG A 1 81 ? -2.257 -5.093 11.817 1.00 83.25 81 ARG A C 1
ATOM 637 O O . ARG A 1 81 ? -1.204 -5.593 12.192 1.00 83.25 81 ARG A O 1
ATOM 644 N N . TYR A 1 82 ? -3.441 -5.323 12.359 1.00 86.50 82 TYR A N 1
ATOM 645 C CA . TYR A 1 82 ? -3.702 -6.284 13.411 1.00 86.50 82 TYR A CA 1
ATOM 646 C C . TYR A 1 82 ? -4.810 -7.198 12.911 1.00 86.50 82 TYR A C 1
ATOM 648 O O . TYR A 1 82 ? -5.766 -6.712 12.301 1.00 86.50 82 TYR A O 1
ATOM 656 N N . ASP A 1 83 ? -4.650 -8.492 13.152 1.00 84.12 83 ASP A N 1
ATOM 657 C CA . ASP A 1 83 ? -5.733 -9.450 12.964 1.00 84.12 83 ASP A CA 1
ATOM 658 C C . ASP A 1 83 ? -6.774 -9.280 14.073 1.00 84.12 83 ASP A C 1
ATOM 660 O O . ASP A 1 83 ? -6.501 -8.592 15.055 1.00 84.12 83 ASP A O 1
ATOM 664 N N . GLY A 1 84 ? -7.953 -9.865 13.846 1.00 81.62 84 GLY A N 1
ATOM 665 C CA . GLY A 1 84 ? -9.234 -9.638 14.524 1.00 81.62 84 GLY A CA 1
ATOM 666 C C . GLY A 1 84 ? -9.261 -9.450 16.052 1.00 81.62 84 GLY A C 1
ATOM 667 O O . GLY A 1 84 ? -8.259 -9.525 16.757 1.00 81.62 84 GLY A O 1
ATOM 668 N N . PRO A 1 85 ? -10.449 -9.185 16.612 1.00 86.00 85 PRO A N 1
ATOM 669 C CA . PRO A 1 85 ? -10.594 -9.062 18.054 1.00 86.00 85 PRO A CA 1
ATOM 670 C C . PRO A 1 85 ? -10.324 -10.417 18.720 1.00 86.00 85 PRO A C 1
ATOM 672 O O . PRO A 1 85 ? -11.010 -11.399 18.452 1.00 86.00 85 PRO A O 1
ATOM 675 N N . PHE A 1 86 ? -9.332 -10.452 19.607 1.00 89.75 86 PHE A N 1
ATOM 676 C CA . PHE A 1 86 ? -9.009 -11.624 20.416 1.00 89.75 86 PHE A CA 1
ATOM 677 C C . PHE A 1 86 ? -9.338 -11.364 21.882 1.00 89.75 86 PHE A C 1
ATOM 679 O O . PHE A 1 86 ? -9.126 -10.262 22.394 1.00 89.75 86 PHE A O 1
ATOM 686 N N . THR A 1 87 ? -9.795 -12.399 22.581 1.00 90.62 87 THR A N 1
ATOM 687 C CA . THR A 1 87 ? -9.999 -12.361 24.032 1.00 90.62 87 THR A CA 1
ATOM 688 C C . THR A 1 87 ? -8.797 -12.973 24.740 1.00 90.62 87 THR A C 1
ATOM 690 O O . THR A 1 87 ? -8.230 -13.969 24.294 1.00 90.62 87 THR A O 1
ATOM 693 N N . VAL A 1 88 ? -8.380 -12.384 25.858 1.00 91.69 88 VAL A N 1
ATOM 694 C CA . VAL A 1 88 ? -7.290 -12.933 26.671 1.00 91.69 88 VAL A CA 1
ATOM 695 C C . VAL A 1 88 ? -7.840 -14.064 27.539 1.00 91.69 88 VAL A C 1
ATOM 697 O O . VAL A 1 88 ? -8.679 -13.820 28.398 1.00 91.69 88 VAL A O 1
ATOM 700 N N . HIS A 1 89 ? -7.349 -15.288 27.341 1.00 92.50 89 HIS A N 1
ATOM 701 C CA . HIS A 1 89 ? -7.677 -16.432 28.201 1.00 92.50 89 HIS A CA 1
ATOM 702 C C . HIS A 1 89 ? -6.805 -16.467 29.457 1.00 92.50 89 HIS A C 1
ATOM 704 O O . HIS A 1 89 ? -7.263 -16.810 30.541 1.00 92.50 89 HIS A O 1
ATOM 710 N N . GLY A 1 90 ? -5.524 -16.123 29.322 1.00 91.06 90 GLY A N 1
ATOM 711 C CA . GLY A 1 90 ? -4.595 -16.156 30.444 1.00 91.06 90 GLY A CA 1
ATOM 712 C C . GLY A 1 90 ? -3.224 -15.591 30.109 1.00 91.06 90 GLY A C 1
ATOM 713 O O . GLY A 1 90 ? -2.933 -15.225 28.967 1.00 91.06 90 GLY A O 1
ATOM 714 N N . LYS A 1 91 ? -2.371 -15.528 31.129 1.00 93.88 91 LYS A N 1
ATOM 715 C CA . LYS A 1 91 ? -0.987 -15.066 31.036 1.00 93.88 91 LYS A CA 1
ATOM 716 C C . LYS A 1 91 ? -0.056 -16.192 31.471 1.00 93.88 91 LYS A C 1
ATOM 718 O O . LYS A 1 91 ? -0.301 -16.854 32.472 1.00 93.88 91 LYS A O 1
ATOM 723 N N . THR A 1 92 ? 1.001 -16.402 30.702 1.00 92.81 92 THR A N 1
ATOM 724 C CA . THR A 1 92 ? 2.069 -17.357 31.024 1.00 92.81 92 THR A CA 1
ATOM 725 C C . THR A 1 92 ? 3.041 -16.765 32.043 1.00 92.81 92 THR A C 1
ATOM 727 O O . THR A 1 92 ? 3.150 -15.542 32.158 1.00 92.81 92 THR A O 1
ATOM 730 N N . GLU A 1 93 ? 3.799 -17.613 32.741 1.00 92.25 93 GLU A N 1
ATOM 731 C CA . GLU A 1 93 ? 4.814 -17.174 33.715 1.00 92.25 93 GLU A CA 1
ATOM 732 C C . GLU A 1 93 ? 5.858 -16.229 33.090 1.00 92.25 93 GLU A C 1
ATOM 734 O O . GLU A 1 93 ? 6.286 -15.264 33.715 1.00 92.25 93 GLU A O 1
ATOM 739 N N . GLY A 1 94 ? 6.181 -16.429 31.807 1.00 88.50 94 GLY A N 1
ATOM 740 C CA . GLY A 1 94 ? 7.080 -15.572 31.023 1.00 88.50 94 GLY A CA 1
ATOM 741 C C . GLY A 1 94 ? 6.460 -14.264 30.512 1.00 88.50 94 GLY A C 1
ATOM 742 O O . GLY A 1 94 ? 7.055 -13.586 29.679 1.00 88.50 94 GLY A O 1
ATOM 743 N N . GLY A 1 95 ? 5.249 -13.909 30.944 1.00 89.12 95 GLY A N 1
ATOM 744 C CA . GLY A 1 95 ? 4.631 -12.621 30.630 1.00 89.12 95 GLY A CA 1
ATOM 745 C C . GLY A 1 95 ? 3.934 -12.515 29.271 1.00 89.12 95 GLY A C 1
ATOM 746 O O . GLY A 1 95 ? 3.417 -11.446 28.946 1.00 89.12 95 GLY A O 1
ATOM 747 N N . SER A 1 96 ? 3.883 -13.600 28.496 1.00 93.56 96 SER A N 1
ATOM 748 C CA . SER A 1 96 ? 3.145 -13.664 27.227 1.00 93.56 96 SER A CA 1
ATOM 749 C C . SER A 1 96 ? 1.682 -14.044 27.455 1.00 93.56 96 SER A C 1
ATOM 751 O O . SER A 1 96 ? 1.368 -14.745 28.420 1.00 93.56 96 SER A O 1
ATOM 753 N N . TYR A 1 97 ? 0.795 -13.614 26.561 1.00 93.50 97 TYR A N 1
ATOM 754 C CA . TYR A 1 97 ? -0.643 -13.858 26.650 1.00 93.50 97 TYR A CA 1
ATOM 755 C C . TYR A 1 97 ? -1.083 -15.035 25.783 1.00 93.50 97 TYR A C 1
ATOM 757 O O . TYR A 1 97 ? -0.572 -15.250 24.681 1.00 93.50 97 TYR A O 1
ATOM 765 N N . ILE A 1 98 ? -2.067 -15.769 26.295 1.00 93.25 98 ILE A N 1
ATOM 766 C CA . ILE A 1 98 ? -2.799 -16.810 25.583 1.00 93.25 98 ILE A CA 1
ATOM 767 C C . ILE A 1 98 ? -4.092 -16.171 25.086 1.00 93.25 98 ILE A C 1
ATOM 769 O O . ILE A 1 98 ? -4.895 -15.684 25.886 1.00 93.25 98 ILE A O 1
ATOM 773 N N . LEU A 1 99 ? -4.256 -16.133 23.768 1.00 93.06 99 LEU A N 1
ATOM 774 C CA . LEU A 1 99 ? -5.380 -15.483 23.106 1.00 93.06 99 LEU A CA 1
ATOM 775 C C . LEU A 1 99 ? -6.380 -16.520 22.591 1.00 93.06 99 LEU A C 1
ATOM 777 O O . LEU A 1 99 ? -5.990 -17.601 22.149 1.00 93.06 99 LEU A O 1
ATOM 781 N N . VAL A 1 100 ? -7.657 -16.157 22.638 1.00 92.19 100 VAL A N 1
ATOM 782 C CA . VAL A 1 100 ? -8.794 -16.916 22.114 1.00 92.19 100 VAL A CA 1
ATOM 783 C C . VAL A 1 100 ? -9.421 -16.119 20.983 1.00 92.19 100 VAL A C 1
ATOM 785 O O . VAL A 1 100 ? -9.646 -14.914 21.113 1.00 92.19 100 VAL A O 1
ATOM 788 N N . ASP A 1 101 ? -9.661 -16.792 19.866 1.00 89.81 101 ASP A N 1
ATOM 789 C CA . ASP A 1 101 ? -10.369 -16.231 18.720 1.00 89.81 101 ASP A CA 1
ATOM 790 C C . ASP A 1 101 ? -11.880 -16.130 18.990 1.00 89.81 101 ASP A C 1
ATOM 792 O O . ASP A 1 101 ? -12.420 -16.760 19.897 1.00 89.81 101 ASP A O 1
ATOM 796 N N . THR A 1 102 ? -12.583 -15.369 18.158 1.00 86.38 102 THR A N 1
ATOM 797 C CA . THR A 1 102 ? -14.048 -15.233 18.139 1.00 86.38 102 THR A CA 1
ATOM 798 C C . THR A 1 102 ? -14.792 -16.574 18.101 1.00 86.38 102 THR A C 1
ATOM 800 O O . THR A 1 102 ? -15.902 -16.679 18.614 1.00 86.38 102 THR A O 1
ATOM 803 N N . THR A 1 103 ? -14.169 -17.616 17.545 1.00 87.69 103 THR A N 1
ATOM 804 C CA . THR A 1 103 ? -14.688 -18.992 17.498 1.00 87.69 103 THR A CA 1
ATOM 805 C C . THR A 1 103 ? -14.558 -19.758 18.823 1.00 87.69 103 THR A C 1
ATOM 807 O O . THR A 1 103 ? -15.047 -20.880 18.932 1.00 87.69 103 THR A O 1
ATOM 810 N N . GLY A 1 104 ? -13.892 -19.186 19.830 1.00 84.94 104 GLY A N 1
ATOM 811 C CA . GLY A 1 104 ? -13.584 -19.845 21.101 1.00 84.94 104 GLY A CA 1
ATOM 812 C C . GLY A 1 104 ? -12.338 -20.737 21.058 1.00 84.94 104 GLY A C 1
ATOM 813 O O . GLY A 1 104 ? -11.964 -21.316 22.078 1.00 84.94 104 GLY A O 1
ATOM 814 N N . ALA A 1 105 ? -11.666 -20.846 19.908 1.00 90.00 105 ALA A N 1
ATOM 815 C CA . ALA A 1 105 ? -10.437 -21.619 19.772 1.00 90.00 105 ALA A CA 1
ATOM 816 C C . ALA A 1 105 ? -9.218 -20.853 20.313 1.00 90.00 105 ALA A C 1
ATOM 818 O O . ALA A 1 105 ? -9.039 -19.660 20.058 1.00 90.00 105 ALA A O 1
ATOM 819 N N . LEU A 1 106 ? -8.345 -21.562 21.032 1.00 91.19 106 LEU A N 1
ATOM 820 C CA . LEU A 1 106 ? -7.068 -21.027 21.501 1.00 91.19 106 LEU A CA 1
ATOM 821 C C . LEU A 1 106 ? -6.087 -20.886 20.335 1.00 91.19 106 LEU A C 1
ATOM 823 O O . LEU A 1 106 ? -5.939 -21.796 19.515 1.00 91.19 106 LEU A O 1
ATOM 827 N N . LEU A 1 107 ? -5.363 -19.769 20.291 1.00 88.56 107 LEU A N 1
ATOM 828 C CA . LEU A 1 107 ? -4.267 -19.613 19.343 1.00 88.56 107 LEU A CA 1
ATOM 829 C C . LEU A 1 107 ? -3.144 -20.598 19.681 1.00 88.56 107 LEU A C 1
ATOM 831 O O . LEU A 1 107 ? -2.745 -20.744 20.833 1.00 88.56 107 LEU A O 1
ATOM 835 N N . ALA A 1 108 ? -2.569 -21.216 18.648 1.00 87.50 108 ALA A N 1
ATOM 836 C CA . ALA A 1 108 ? -1.511 -22.216 18.803 1.00 87.50 108 ALA A CA 1
ATOM 837 C C . ALA A 1 108 ? -0.214 -21.674 19.437 1.00 87.50 108 ALA A C 1
ATOM 839 O O . ALA A 1 108 ? 0.633 -22.452 19.869 1.00 87.50 108 ALA A O 1
ATOM 840 N N . ARG A 1 109 ? -0.025 -20.347 19.469 1.00 89.69 109 ARG A N 1
ATOM 841 C CA . ARG A 1 109 ? 1.179 -19.697 20.001 1.00 89.69 109 ARG A CA 1
ATOM 842 C C . ARG A 1 109 ? 0.837 -18.637 21.042 1.00 89.69 109 ARG A C 1
ATOM 844 O O . ARG A 1 109 ? -0.145 -17.910 20.901 1.00 89.69 109 ARG A O 1
ATOM 851 N N . ASN A 1 110 ? 1.729 -18.485 22.016 1.00 92.06 110 ASN A N 1
ATOM 852 C CA . ASN A 1 110 ? 1.674 -17.410 23.003 1.00 92.06 110 ASN A CA 1
ATOM 853 C C . ASN A 1 110 ? 2.166 -16.101 22.373 1.00 92.06 110 ASN A C 1
ATOM 855 O O . ASN A 1 110 ? 3.182 -16.088 21.674 1.00 92.06 110 ASN A O 1
ATOM 859 N N . ILE A 1 111 ? 1.458 -15.000 22.620 1.00 91.00 111 ILE A N 1
ATOM 860 C CA . ILE A 1 111 ? 1.732 -13.703 21.993 1.00 91.00 111 ILE A CA 1
ATOM 861 C C . ILE A 1 111 ? 2.309 -12.734 23.036 1.00 91.00 111 ILE A C 1
ATOM 863 O O . ILE A 1 111 ? 1.702 -12.545 24.094 1.00 91.00 111 ILE A O 1
ATOM 867 N N . PRO A 1 112 ? 3.466 -12.095 22.781 1.00 92.50 112 PRO A N 1
ATOM 868 C CA . PRO A 1 112 ? 4.018 -11.120 23.708 1.00 92.50 112 PRO A CA 1
ATOM 869 C C . PRO A 1 112 ? 3.214 -9.808 23.669 1.00 92.50 112 PRO A C 1
ATOM 871 O O . PRO A 1 112 ? 2.616 -9.481 22.639 1.00 92.50 112 PRO A O 1
ATOM 874 N N . PRO A 1 113 ? 3.255 -9.002 24.745 1.00 90.19 113 PRO A N 1
ATOM 875 C CA . PRO A 1 113 ? 2.489 -7.757 24.840 1.00 90.19 113 PRO A CA 1
ATOM 876 C C . PRO A 1 113 ? 2.751 -6.769 23.691 1.00 90.19 113 PRO A C 1
ATOM 878 O O . PRO A 1 113 ? 1.850 -6.042 23.293 1.00 90.19 113 PRO A O 1
ATOM 881 N N . SER A 1 114 ? 3.961 -6.765 23.120 1.00 89.94 114 SER A N 1
ATOM 882 C CA . SER A 1 114 ? 4.355 -5.875 22.018 1.00 89.94 114 SER A CA 1
ATOM 883 C C . SER A 1 114 ? 3.604 -6.116 20.703 1.00 89.94 114 SER A C 1
ATOM 885 O O . SER A 1 114 ? 3.565 -5.227 19.856 1.00 89.94 114 SER A O 1
ATOM 887 N N . HIS A 1 115 ? 3.020 -7.302 20.515 1.00 88.69 115 HIS A N 1
ATOM 888 C CA . HIS A 1 115 ? 2.262 -7.661 19.313 1.00 88.69 115 HIS A CA 1
ATOM 889 C C . HIS A 1 115 ? 0.748 -7.470 19.475 1.00 88.69 115 HIS A C 1
ATOM 891 O O . HIS A 1 115 ? 0.001 -7.743 18.538 1.00 88.69 115 HIS A O 1
ATOM 897 N N . ILE A 1 116 ? 0.287 -7.019 20.644 1.00 89.69 116 ILE A N 1
ATOM 898 C CA . ILE A 1 116 ? -1.133 -6.888 20.968 1.00 89.69 116 ILE A CA 1
ATOM 899 C C . ILE A 1 116 ? -1.453 -5.408 21.135 1.00 89.69 116 ILE A C 1
ATOM 901 O O . ILE A 1 116 ? -0.692 -4.657 21.743 1.00 89.69 116 ILE A O 1
ATOM 905 N N . LYS A 1 117 ? -2.604 -4.986 20.614 1.00 88.81 117 LYS A N 1
ATOM 906 C CA . LYS A 1 117 ? -3.148 -3.657 20.873 1.00 88.81 117 LYS A CA 1
ATOM 907 C C . LYS A 1 117 ? -4.443 -3.797 21.658 1.00 88.81 117 LYS A C 1
ATOM 909 O O . LYS A 1 117 ? -5.335 -4.528 21.240 1.00 88.81 117 LYS A O 1
ATOM 914 N N . MET A 1 118 ? -4.533 -3.098 22.786 1.00 85.38 118 MET A N 1
ATOM 915 C CA . MET A 1 118 ? -5.774 -3.023 23.548 1.00 85.38 118 MET A CA 1
ATOM 916 C C . MET A 1 118 ? -6.819 -2.288 22.706 1.00 85.38 118 MET A C 1
ATOM 918 O O . MET A 1 118 ? -6.559 -1.193 22.202 1.00 85.38 118 MET A O 1
ATOM 922 N N . ILE A 1 119 ? -7.967 -2.927 22.513 1.00 82.50 119 ILE A N 1
ATOM 923 C CA . ILE A 1 119 ? -9.140 -2.301 21.906 1.00 82.50 119 ILE A CA 1
ATOM 924 C C . ILE A 1 119 ? -9.808 -1.404 22.952 1.00 82.50 119 ILE A C 1
ATOM 926 O O . ILE A 1 119 ? -9.794 -1.739 24.140 1.00 82.50 119 ILE A O 1
ATOM 930 N N . SER A 1 120 ? -10.336 -0.248 22.539 1.00 75.94 120 SER A N 1
ATOM 931 C CA . SER A 1 120 ? -11.121 0.587 23.446 1.00 75.94 120 SER A CA 1
ATOM 932 C C . SER A 1 120 ? -12.340 -0.212 23.897 1.00 75.94 120 SER A C 1
ATOM 934 O O . SER A 1 120 ? -13.051 -0.801 23.085 1.00 75.94 120 SER A O 1
ATOM 936 N N . GLN A 1 121 ? -12.563 -0.258 25.207 1.00 66.06 121 GLN A N 1
ATOM 937 C CA . GLN A 1 121 ? -13.817 -0.736 25.780 1.00 66.06 121 GLN A CA 1
ATOM 938 C C . GLN A 1 121 ? -14.841 0.395 25.720 1.00 66.06 121 GLN A C 1
ATOM 940 O O . GLN A 1 121 ? -15.432 0.742 26.742 1.00 66.06 121 GLN A O 1
ATOM 945 N N . ASP A 1 122 ? -15.007 1.018 24.550 1.00 60.56 122 ASP A N 1
ATOM 946 C CA . ASP A 1 122 ? -16.142 1.910 24.365 1.00 60.56 122 ASP A CA 1
ATOM 947 C C . ASP A 1 122 ? -17.361 1.035 24.612 1.00 60.56 122 ASP A C 1
ATOM 949 O O . ASP A 1 122 ? -17.547 0.010 23.952 1.00 60.56 122 ASP A O 1
ATOM 953 N N . THR A 1 123 ? -18.049 1.356 25.707 1.00 55.06 123 THR A N 1
ATOM 954 C CA . THR A 1 123 ? -19.107 0.566 26.322 1.00 55.06 123 THR A CA 1
ATOM 955 C C . THR A 1 123 ? -19.936 -0.073 25.231 1.00 55.06 123 THR A C 1
ATOM 957 O O . THR A 1 123 ? -20.471 0.654 24.394 1.00 55.06 123 THR A O 1
ATOM 960 N N . VAL A 1 124 ? -20.029 -1.406 25.219 1.00 57.19 124 VAL A N 1
ATOM 961 C CA . VAL A 1 124 ? -21.075 -2.092 24.463 1.00 57.19 124 VAL A CA 1
ATOM 962 C C . VAL A 1 124 ? -22.365 -1.462 24.960 1.00 57.19 124 VAL A C 1
ATOM 964 O O . VAL A 1 124 ? -22.790 -1.730 26.082 1.00 57.19 124 VAL A O 1
ATOM 967 N N . ILE A 1 125 ? -22.893 -0.508 24.197 1.00 57.62 125 ILE A N 1
ATOM 968 C CA . ILE A 1 125 ? -24.131 0.174 24.523 1.00 57.62 125 ILE A CA 1
ATOM 969 C C . ILE A 1 125 ? -25.138 -0.968 24.526 1.00 57.62 125 ILE A C 1
ATOM 971 O O . ILE A 1 125 ? -25.364 -1.580 23.480 1.00 57.62 125 ILE A O 1
ATOM 975 N N . SER A 1 126 ? -25.635 -1.347 25.708 1.00 60.22 126 SER A N 1
ATOM 976 C CA . SER A 1 126 ? -26.711 -2.330 25.820 1.00 60.22 126 SER A CA 1
ATOM 977 C C . SER A 1 126 ? -27.775 -1.951 24.799 1.00 60.22 126 SER A C 1
ATOM 979 O O . SER A 1 126 ? -28.048 -0.760 24.645 1.00 60.22 126 SER A O 1
ATOM 981 N N . ALA A 1 127 ? -28.350 -2.925 24.090 1.00 61.25 127 ALA A N 1
ATOM 982 C CA . ALA A 1 127 ? -29.355 -2.654 23.057 1.00 61.25 127 ALA A CA 1
ATOM 983 C C . ALA A 1 127 ? -30.481 -1.724 23.564 1.00 61.25 127 ALA A C 1
ATOM 985 O O . ALA A 1 127 ? -31.038 -0.951 22.793 1.00 61.25 127 ALA A O 1
ATOM 986 N N . ASP A 1 128 ? -30.721 -1.730 24.877 1.00 64.50 128 ASP A N 1
ATOM 987 C CA . ASP A 1 128 ? -31.666 -0.883 25.608 1.00 64.50 128 ASP A CA 1
ATOM 988 C C . ASP A 1 128 ? -31.347 0.631 25.584 1.00 64.50 128 ASP A C 1
ATOM 990 O O . ASP A 1 128 ? -32.235 1.441 25.828 1.00 64.50 128 ASP A O 1
ATOM 994 N N . ASN A 1 129 ? -30.106 1.029 25.283 1.00 60.88 129 ASN A N 1
ATOM 995 C CA . ASN A 1 129 ? -29.647 2.426 25.199 1.00 60.88 129 ASN A CA 1
ATOM 996 C C . ASN A 1 129 ? -29.363 2.878 23.752 1.00 60.88 129 ASN A C 1
ATOM 998 O O . ASN A 1 129 ? -28.742 3.921 23.532 1.00 60.88 129 ASN A O 1
ATOM 1002 N N . VAL A 1 130 ? -29.777 2.090 22.757 1.00 62.62 130 VAL A N 1
ATOM 1003 C CA . VAL A 1 130 ? -29.654 2.445 21.340 1.00 62.62 130 VAL A CA 1
ATOM 1004 C C . VAL A 1 130 ? -30.939 3.148 20.910 1.00 62.62 130 VAL A C 1
ATOM 1006 O O . VAL A 1 130 ? -31.980 2.518 20.749 1.00 62.62 130 VAL A O 1
ATOM 1009 N N . PHE A 1 131 ? -30.869 4.465 20.729 1.00 77.81 131 PHE A N 1
ATOM 1010 C CA . PHE A 1 131 ? -32.000 5.272 20.272 1.00 77.81 131 PHE A CA 1
ATOM 1011 C C . PHE A 1 131 ? -31.893 5.550 18.771 1.00 77.81 131 PHE A C 1
ATOM 1013 O O . PHE A 1 131 ? -30.827 5.907 18.268 1.00 77.81 131 PHE A O 1
ATOM 1020 N N . GLU A 1 132 ? -33.008 5.412 18.056 1.00 75.56 132 GLU A N 1
ATOM 1021 C CA . GLU A 1 132 ? -33.121 5.846 16.665 1.00 75.56 132 GLU A CA 1
ATOM 1022 C C . GLU A 1 132 ? -33.414 7.351 16.621 1.00 75.56 132 GLU A C 1
ATOM 1024 O O . GLU A 1 132 ? -34.319 7.851 17.294 1.00 75.56 132 GLU A O 1
ATOM 1029 N N . VAL A 1 133 ? -32.634 8.095 15.838 1.00 77.00 133 VAL A N 1
ATOM 1030 C CA . VAL A 1 133 ? -32.837 9.537 15.675 1.00 77.00 133 VAL A CA 1
ATOM 1031 C C . VAL A 1 133 ? -34.004 9.759 14.718 1.00 77.00 133 VAL A C 1
ATOM 1033 O O . VAL A 1 133 ? -33.874 9.555 13.515 1.00 77.00 133 VAL A O 1
ATOM 1036 N N . GLN A 1 134 ? -35.144 10.200 15.251 1.00 76.50 134 GLN A N 1
ATOM 1037 C CA . GLN A 1 134 ? -36.360 10.432 14.466 1.00 76.50 134 GLN A CA 1
ATOM 1038 C C . GLN A 1 134 ? -36.242 11.651 13.536 1.00 76.50 134 GLN A C 1
ATOM 1040 O O . GLN A 1 134 ? -36.700 11.616 12.396 1.00 76.50 134 GLN A O 1
ATOM 1045 N N . ALA A 1 135 ? -35.636 12.735 14.022 1.00 71.25 135 ALA A N 1
ATOM 1046 C CA . ALA A 1 135 ? -35.348 13.934 13.246 1.00 71.25 135 ALA A CA 1
ATOM 1047 C C . ALA A 1 135 ? -34.254 14.753 13.939 1.00 71.25 135 ALA A C 1
ATOM 1049 O O . ALA A 1 135 ? -34.246 14.879 15.163 1.00 71.25 135 ALA A O 1
ATOM 1050 N N . ILE A 1 136 ? -33.355 15.342 13.155 1.00 71.62 136 ILE A N 1
ATOM 1051 C CA . ILE A 1 136 ? -32.429 16.367 13.641 1.00 71.62 136 ILE A CA 1
ATOM 1052 C C . ILE A 1 136 ? -33.189 17.693 13.567 1.00 71.62 136 ILE A C 1
ATOM 1054 O O . ILE A 1 136 ? -33.472 18.177 12.473 1.00 71.62 136 ILE A O 1
ATOM 1058 N N . ILE A 1 137 ? -33.593 18.219 14.725 1.00 76.31 137 ILE A N 1
ATOM 1059 C CA . ILE A 1 137 ? -34.396 19.450 14.828 1.00 76.31 137 ILE A CA 1
ATOM 1060 C C . ILE A 1 137 ? -33.514 20.679 14.601 1.00 76.31 137 ILE A C 1
ATOM 1062 O O . ILE A 1 137 ? -33.941 21.630 13.953 1.00 76.31 137 ILE A O 1
ATOM 1066 N N . ASP A 1 138 ? -32.283 20.633 15.110 1.00 57.81 138 ASP A N 1
ATOM 1067 C CA . ASP A 1 138 ? -31.294 21.689 14.962 1.00 57.81 138 ASP A CA 1
ATOM 1068 C C . ASP A 1 138 ? -29.878 21.115 15.127 1.00 57.81 138 ASP A C 1
ATOM 1070 O O . ASP A 1 138 ? -29.696 19.998 15.618 1.00 57.81 138 ASP A O 1
ATOM 1074 N N . HIS A 1 139 ? -28.877 21.869 14.695 1.00 60.59 139 HIS A N 1
ATOM 1075 C CA . HIS A 1 139 ? -27.462 21.543 14.827 1.00 60.59 139 HIS A CA 1
ATOM 1076 C C . HIS A 1 139 ? -26.776 22.729 15.504 1.00 60.59 139 HIS A C 1
ATOM 1078 O O . HIS A 1 139 ? -26.953 23.855 15.051 1.00 60.59 139 HIS A O 1
ATOM 1084 N N . ASP A 1 140 ? -25.974 22.491 16.549 1.00 58.09 140 ASP A N 1
ATOM 1085 C CA . ASP A 1 140 ? -25.131 23.519 17.187 1.00 58.09 140 ASP A CA 1
ATOM 1086 C C . ASP A 1 140 ? -23.943 23.893 16.276 1.00 58.09 140 ASP A C 1
ATOM 1088 O O . ASP A 1 140 ? -22.769 23.756 16.620 1.00 58.09 140 ASP A O 1
ATOM 1092 N N . GLY A 1 141 ? -24.251 24.314 15.053 1.00 48.06 141 GLY A N 1
ATOM 1093 C CA . GLY A 1 141 ? -23.369 25.094 14.211 1.00 48.06 141 GLY A CA 1
ATOM 1094 C C . GLY A 1 141 ? -23.756 26.552 14.385 1.00 48.06 141 GLY A C 1
ATOM 1095 O O . GLY A 1 141 ? -24.928 26.898 14.258 1.00 48.06 141 GLY A O 1
ATOM 1096 N N . GLU A 1 142 ? -22.773 27.399 14.681 1.00 58.62 142 GLU A N 1
ATOM 1097 C CA . GLU A 1 142 ? -22.875 28.853 14.571 1.00 58.62 142 GLU A CA 1
ATOM 1098 C C . GLU A 1 142 ? -23.704 29.189 13.323 1.00 58.62 142 GLU A C 1
ATOM 1100 O O . GLU A 1 142 ? -23.309 28.851 12.200 1.00 58.62 142 GLU A O 1
ATOM 1105 N N . GLN A 1 143 ? -24.911 29.734 13.521 1.00 55.19 143 GLN A N 1
ATOM 1106 C CA . GLN A 1 143 ? -25.806 29.986 12.398 1.00 55.19 143 GLN A CA 1
ATOM 1107 C C . GLN A 1 143 ? -25.058 30.846 11.381 1.00 55.19 143 GLN A C 1
ATOM 1109 O O . GLN A 1 143 ? -24.350 31.767 11.796 1.00 55.19 143 GLN A O 1
ATOM 1114 N N . PRO A 1 144 ? -25.170 30.580 10.066 1.00 51.59 144 PRO A N 1
ATOM 1115 C CA . PRO A 1 144 ? -24.535 31.424 9.072 1.00 51.59 144 PRO A CA 1
ATOM 1116 C C . PRO A 1 144 ? -25.123 32.827 9.218 1.00 51.59 144 PRO A C 1
ATOM 1118 O O . PRO A 1 144 ? -26.221 33.097 8.729 1.00 51.59 144 PRO A O 1
ATOM 1121 N N . ILE A 1 145 ? -24.407 33.702 9.932 1.00 57.97 145 ILE A N 1
ATOM 1122 C CA . ILE A 1 145 ? -24.813 35.082 10.160 1.00 57.97 145 ILE A CA 1
ATOM 1123 C C . ILE A 1 145 ? -24.928 35.682 8.771 1.00 57.97 145 ILE A C 1
ATOM 1125 O O . ILE A 1 145 ? -23.942 35.849 8.046 1.00 57.97 145 ILE A O 1
ATOM 1129 N N . THR A 1 146 ? -26.161 35.937 8.350 1.00 59.88 146 THR A N 1
ATOM 1130 C CA . THR A 1 146 ? -26.377 36.598 7.075 1.00 59.88 146 THR A CA 1
ATOM 1131 C C . THR A 1 146 ? -25.717 37.968 7.151 1.00 59.88 146 THR A C 1
ATOM 1133 O O . THR A 1 146 ? -25.774 38.646 8.176 1.00 59.88 146 THR A O 1
ATOM 1136 N N . LEU A 1 147 ? -25.094 38.415 6.062 1.00 61.34 147 LEU A N 1
ATOM 1137 C CA . LEU A 1 147 ? -24.465 39.737 6.043 1.00 61.34 147 LEU A CA 1
ATOM 1138 C C . LEU A 1 147 ? -25.465 40.854 6.423 1.00 61.34 147 LEU A C 1
ATOM 1140 O O . LEU A 1 147 ? -25.061 41.882 6.947 1.00 61.34 147 LEU A O 1
ATOM 1144 N N . ALA A 1 148 ? -26.772 40.634 6.230 1.00 60.78 148 ALA A N 1
ATOM 1145 C CA . ALA A 1 148 ? -27.826 41.554 6.650 1.00 60.78 148 ALA A CA 1
ATOM 1146 C C . ALA A 1 148 ? -27.927 41.684 8.180 1.00 60.78 148 ALA A C 1
ATOM 1148 O O . ALA A 1 148 ? -27.860 42.799 8.690 1.00 60.78 148 ALA A O 1
ATOM 1149 N N . SER A 1 149 ? -28.005 40.565 8.910 1.00 64.88 149 SER A N 1
ATOM 1150 C CA . SER A 1 149 ? -28.060 40.577 10.379 1.00 64.88 149 SER A CA 1
ATOM 1151 C C . SER A 1 149 ? -26.788 41.168 10.992 1.00 64.88 149 SER A C 1
ATOM 1153 O O . SER A 1 149 ? -26.858 41.942 11.940 1.00 64.88 149 SER A O 1
ATOM 1155 N N . PHE A 1 150 ? -25.629 40.898 10.384 1.00 65.75 150 PHE A N 1
ATOM 1156 C CA . PHE A 1 150 ? -24.361 41.496 10.806 1.00 65.75 150 PHE A CA 1
ATOM 1157 C C . PHE A 1 150 ? -24.344 43.030 10.653 1.00 65.75 150 PHE A C 1
ATOM 1159 O O . PHE A 1 150 ? -23.824 43.750 11.505 1.00 65.75 150 PHE A O 1
ATOM 1166 N N . VAL A 1 151 ? -24.909 43.549 9.559 1.00 62.28 151 VAL A N 1
ATOM 1167 C CA . VAL A 1 151 ? -24.958 44.993 9.283 1.00 62.28 151 VAL A CA 1
ATOM 1168 C C . VAL A 1 151 ? -25.974 45.710 10.172 1.00 62.28 151 VAL A C 1
ATOM 1170 O O . VAL A 1 151 ? -25.708 46.837 10.587 1.00 62.28 151 VAL A O 1
ATOM 1173 N N . GLU A 1 152 ? -27.105 45.078 10.496 1.00 66.38 152 GLU A N 1
ATOM 1174 C CA . GLU A 1 152 ? -28.061 45.621 11.471 1.00 66.38 152 GLU A CA 1
ATOM 1175 C C . GLU A 1 152 ? -27.424 45.779 12.854 1.00 66.38 152 GLU A C 1
ATOM 1177 O O . GLU A 1 152 ? -27.542 46.843 13.462 1.00 66.38 152 GLU A O 1
ATOM 1182 N N . GLU A 1 153 ? -26.680 44.769 13.306 1.00 66.75 153 GLU A N 1
ATOM 1183 C CA . GLU A 1 153 ? -25.992 44.789 14.599 1.00 66.75 153 GLU A CA 1
ATOM 1184 C C . GLU A 1 153 ? -24.888 45.860 14.667 1.00 66.75 153 GLU A C 1
ATOM 1186 O O . GLU A 1 153 ? -24.657 46.460 15.713 1.00 66.75 153 GLU A O 1
ATOM 1191 N N . ASN A 1 154 ? -24.244 46.170 13.538 1.00 65.25 154 ASN A N 1
ATOM 1192 C CA . ASN A 1 154 ? -23.111 47.100 13.478 1.00 65.25 154 ASN A CA 1
ATOM 1193 C C . ASN A 1 154 ? -23.460 48.474 12.867 1.00 65.25 154 ASN A C 1
ATOM 1195 O O . ASN A 1 154 ? -22.566 49.236 12.490 1.00 65.25 154 ASN A O 1
ATOM 1199 N N . ARG A 1 155 ? -24.751 48.824 12.773 1.00 65.81 155 ARG A N 1
ATOM 1200 C CA . ARG A 1 155 ? -25.265 50.011 12.056 1.00 65.81 155 ARG A CA 1
ATOM 1201 C C . ARG A 1 155 ? -24.603 51.335 12.454 1.00 65.81 155 ARG A C 1
ATOM 1203 O O . ARG A 1 155 ? -24.294 52.151 11.586 1.00 65.81 155 ARG A O 1
ATOM 1210 N N . GLU A 1 156 ? -24.391 51.561 13.746 1.00 61.06 156 GLU A N 1
ATOM 1211 C CA . GLU A 1 156 ? -23.854 52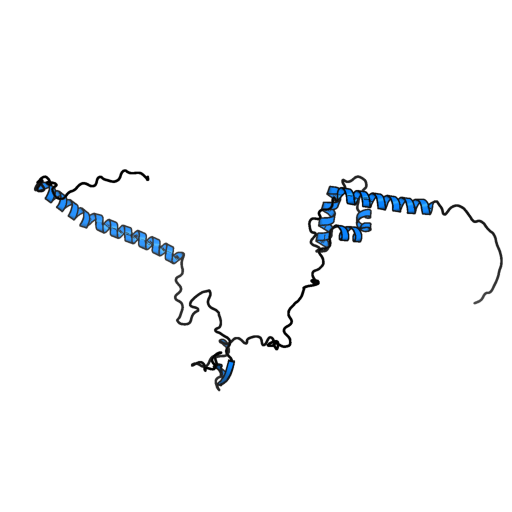.826 14.275 1.00 61.06 156 GLU A CA 1
ATOM 1212 C C . GLU A 1 156 ? -22.376 53.023 13.924 1.00 61.06 156 GLU A C 1
ATOM 1214 O O . GLU A 1 156 ? -21.961 54.108 13.511 1.00 61.06 156 GLU A O 1
ATOM 1219 N N . PHE A 1 157 ? -21.591 51.945 13.995 1.00 63.69 157 PHE A N 1
ATOM 1220 C CA . PHE A 1 157 ? -20.187 51.952 13.590 1.00 63.69 157 PHE A CA 1
ATOM 1221 C C . PHE A 1 157 ? -20.037 52.279 12.100 1.00 63.69 157 PHE A C 1
ATOM 1223 O O . PHE A 1 157 ? -19.102 52.967 11.686 1.00 63.69 157 PHE A O 1
ATOM 1230 N N . ILE A 1 158 ? -20.978 51.809 11.283 1.00 58.78 158 ILE A N 1
ATOM 1231 C CA . ILE A 1 158 ? -20.956 52.014 9.837 1.00 58.78 158 ILE A CA 1
ATOM 1232 C C . ILE A 1 158 ? -21.333 53.458 9.477 1.00 58.78 158 ILE A C 1
ATOM 1234 O O . ILE A 1 158 ? -20.701 54.060 8.605 1.00 58.78 158 ILE A O 1
ATOM 1238 N N . ALA A 1 159 ? -22.310 54.039 10.181 1.00 61.88 159 ALA A N 1
ATOM 1239 C CA . ALA A 1 159 ? -22.713 55.432 9.999 1.00 61.88 159 ALA A CA 1
ATOM 1240 C C . ALA A 1 159 ? -21.560 56.408 10.288 1.00 61.88 159 ALA A C 1
ATOM 1242 O O . ALA A 1 159 ? -21.332 57.334 9.516 1.00 61.88 159 ALA A O 1
ATOM 1243 N N . HIS A 1 160 ? -20.786 56.156 11.346 1.00 60.44 160 HIS A N 1
ATOM 1244 C CA . HIS A 1 160 ? -19.671 57.019 11.741 1.00 60.44 160 HIS A CA 1
ATOM 1245 C C . HIS A 1 160 ? -18.474 57.007 10.783 1.00 60.44 160 HIS A C 1
ATOM 1247 O O . HIS A 1 160 ? -17.685 57.947 10.792 1.00 60.44 160 HIS A O 1
ATOM 1253 N N . ASN A 1 161 ? -18.322 55.958 9.973 1.00 57.09 161 ASN A N 1
ATOM 1254 C CA . ASN A 1 161 ? -17.152 55.764 9.115 1.00 57.09 161 ASN A CA 1
ATOM 1255 C C . ASN A 1 161 ? -17.440 55.974 7.619 1.00 57.09 161 ASN A C 1
ATOM 1257 O O . ASN A 1 161 ? -16.551 55.732 6.800 1.00 57.09 161 ASN A O 1
ATOM 1261 N N . THR A 1 162 ? -18.655 56.384 7.244 1.00 60.41 162 THR A N 1
ATOM 1262 C CA . THR A 1 162 ? -19.025 56.642 5.842 1.00 60.41 162 THR A CA 1
ATOM 1263 C C . THR A 1 162 ? -18.985 58.144 5.560 1.00 60.41 162 THR A C 1
ATOM 1265 O O . THR A 1 162 ? -19.734 58.904 6.172 1.00 60.41 162 THR A O 1
ATOM 1268 N N . GLU A 1 163 ? -18.130 58.579 4.631 1.00 58.31 163 GLU A N 1
ATOM 1269 C CA . GLU A 1 163 ? -18.041 59.991 4.239 1.00 58.31 163 GLU A CA 1
ATOM 1270 C C . GLU A 1 163 ? -19.152 60.373 3.234 1.00 58.31 163 GLU A C 1
ATOM 1272 O O . GLU A 1 163 ? -19.580 59.537 2.428 1.00 58.31 163 GLU A O 1
ATOM 1277 N N . PRO A 1 164 ? -19.661 61.623 3.242 1.00 56.34 164 PRO A N 1
ATOM 1278 C CA . PRO A 1 164 ? -20.701 62.046 2.308 1.00 56.34 164 PRO A CA 1
ATOM 1279 C C . PRO A 1 164 ? -20.165 62.116 0.868 1.00 56.34 164 PRO A C 1
ATOM 1281 O O . PRO A 1 164 ? -19.330 62.961 0.561 1.00 56.34 164 PRO A O 1
ATOM 1284 N N . GLY A 1 165 ? -20.699 61.285 -0.033 1.00 60.84 165 GLY A N 1
ATOM 1285 C CA . GLY A 1 165 ? -20.438 61.372 -1.479 1.00 60.84 165 GLY A CA 1
ATOM 1286 C C . GLY A 1 165 ? -19.662 60.207 -2.098 1.00 60.84 165 GLY A C 1
ATOM 1287 O O . GLY A 1 165 ? -19.425 60.232 -3.304 1.00 60.84 165 GLY A O 1
ATOM 1288 N N . GLU A 1 166 ? -19.295 59.185 -1.324 1.00 61.97 166 GLU A N 1
ATOM 1289 C CA . GLU A 1 166 ? -18.705 57.961 -1.877 1.00 61.97 166 GLU A CA 1
ATOM 1290 C C . GLU A 1 166 ? -19.767 57.031 -2.498 1.00 61.97 166 GLU A C 1
ATOM 1292 O O . GLU A 1 166 ? -20.930 57.014 -2.084 1.00 61.97 166 GLU A O 1
ATOM 1297 N N . ASP A 1 167 ? -19.364 56.230 -3.490 1.00 64.00 167 ASP A N 1
ATOM 1298 C CA . ASP A 1 167 ? -20.226 55.200 -4.073 1.00 64.00 167 ASP A CA 1
ATOM 1299 C C . ASP A 1 167 ? -20.487 54.086 -3.048 1.00 64.00 167 ASP A C 1
ATOM 1301 O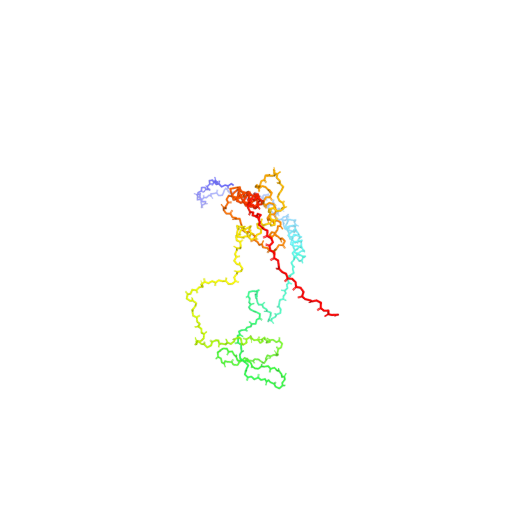 O . ASP A 1 167 ? -19.627 53.259 -2.728 1.00 64.00 167 ASP A O 1
ATOM 1305 N N . PHE A 1 168 ? -21.711 54.080 -2.527 1.00 56.97 168 PHE A N 1
ATOM 1306 C CA . PHE A 1 168 ? -22.128 53.199 -1.445 1.00 56.97 168 PHE A CA 1
ATOM 1307 C C . PHE A 1 168 ? -21.912 51.720 -1.768 1.00 56.97 168 PHE A C 1
ATOM 1309 O O . PHE A 1 168 ? -21.572 50.955 -0.872 1.00 56.97 168 PHE A O 1
ATOM 1316 N N . VAL A 1 169 ? -22.052 51.302 -3.030 1.00 58.16 169 VAL A N 1
ATOM 1317 C CA . VAL A 1 169 ? -21.936 49.884 -3.398 1.00 58.16 169 VAL A CA 1
ATOM 1318 C C . VAL A 1 169 ? -20.508 49.383 -3.188 1.00 58.16 169 VAL A C 1
ATOM 1320 O O . VAL A 1 169 ? -20.300 48.356 -2.545 1.00 58.16 169 VAL A O 1
ATOM 1323 N N . THR A 1 170 ? -19.518 50.123 -3.683 1.00 63.59 170 THR A N 1
ATOM 1324 C CA . THR A 1 170 ? -18.106 49.721 -3.647 1.00 63.59 170 THR A CA 1
ATOM 1325 C C . THR A 1 170 ? -17.486 49.866 -2.258 1.00 63.59 170 THR A C 1
ATOM 1327 O O . THR A 1 170 ? -16.724 48.996 -1.818 1.00 63.59 170 THR A O 1
ATOM 1330 N N . VAL A 1 171 ? -17.841 50.918 -1.520 1.00 62.59 171 VAL A N 1
ATOM 1331 C CA . VAL A 1 171 ? -17.340 51.145 -0.156 1.00 62.59 171 VAL A CA 1
ATOM 1332 C C . VAL A 1 171 ? -17.837 50.064 0.800 1.00 62.59 171 VAL A C 1
ATOM 1334 O O . VAL A 1 171 ? -17.056 49.506 1.577 1.00 62.59 171 VAL A O 1
ATOM 1337 N N . TRP A 1 172 ? -19.121 49.719 0.713 1.00 60.12 172 TRP A N 1
ATOM 1338 C CA . TRP A 1 172 ? -19.756 48.806 1.655 1.00 60.12 172 TRP A CA 1
ATOM 1339 C C . TRP A 1 172 ? -19.272 47.370 1.435 1.00 60.12 172 TRP A C 1
ATOM 1341 O O . TRP A 1 172 ? -18.842 46.720 2.388 1.00 60.12 172 TRP A O 1
ATOM 1351 N N . THR A 1 173 ? -19.187 46.891 0.187 1.00 62.34 173 THR A N 1
ATOM 1352 C CA . THR A 1 173 ? -18.670 45.536 -0.090 1.00 62.34 173 THR A CA 1
ATOM 1353 C C . THR A 1 173 ? -17.234 45.338 0.393 1.00 62.34 173 THR A C 1
ATOM 1355 O O . THR A 1 173 ? -16.893 44.282 0.926 1.00 62.34 173 THR A O 1
ATOM 1358 N N . THR A 1 174 ? -16.386 46.357 0.238 1.00 64.81 174 THR A N 1
ATOM 1359 C CA . THR A 1 174 ? -14.953 46.260 0.553 1.00 64.81 174 THR A CA 1
ATOM 1360 C C . THR A 1 174 ? -14.701 46.344 2.061 1.00 64.81 174 THR A C 1
ATOM 1362 O O . THR A 1 174 ? -13.906 45.580 2.621 1.00 64.81 174 THR A O 1
ATOM 1365 N N . ARG A 1 175 ? -15.416 47.239 2.755 1.00 65.88 175 ARG A N 1
ATOM 1366 C CA . ARG A 1 175 ? -15.262 47.425 4.203 1.00 65.88 175 ARG A CA 1
ATOM 1367 C C . ARG A 1 175 ? -15.915 46.297 5.007 1.00 65.88 175 ARG A C 1
ATOM 1369 O O . ARG A 1 175 ? -15.308 45.847 5.976 1.00 65.88 175 ARG A O 1
ATOM 1376 N N . PHE A 1 176 ? -17.058 45.750 4.585 1.00 63.72 176 PHE A N 1
ATOM 1377 C CA . PHE A 1 176 ? -17.673 44.612 5.285 1.00 63.72 176 PHE A CA 1
ATOM 1378 C C . PHE A 1 176 ? -16.882 43.322 5.177 1.00 63.72 176 PHE A C 1
ATOM 1380 O O . PHE A 1 176 ? -16.735 42.628 6.180 1.00 63.72 176 PHE A O 1
ATOM 1387 N N . GLY A 1 177 ? -16.309 43.037 4.004 1.00 63.22 177 GLY A N 1
ATOM 1388 C CA . GLY A 1 177 ? -15.384 41.913 3.867 1.00 63.22 177 GLY A CA 1
ATOM 1389 C C . GLY A 1 177 ? -14.208 42.031 4.842 1.00 63.22 177 GLY A C 1
ATOM 1390 O O . GLY A 1 177 ? -13.826 41.054 5.478 1.00 63.22 177 GLY A O 1
ATOM 1391 N N . SER A 1 178 ? -13.693 43.251 5.030 1.00 64.31 178 SER A N 1
ATOM 1392 C CA . SER A 1 178 ? -12.579 43.522 5.948 1.00 64.31 178 SER A CA 1
ATOM 1393 C C . SER A 1 178 ? -12.962 43.375 7.427 1.00 64.31 178 SER A C 1
ATOM 1395 O O . SER A 1 178 ? -12.167 42.869 8.217 1.00 64.31 178 SER A O 1
ATOM 1397 N N . ILE A 1 179 ? -14.163 43.809 7.822 1.00 63.66 179 ILE A N 1
ATOM 1398 C CA . ILE A 1 179 ? -14.641 43.708 9.211 1.00 63.66 179 ILE A CA 1
ATOM 1399 C C . ILE A 1 179 ? -14.983 42.256 9.562 1.00 63.66 179 ILE A C 1
ATOM 1401 O O . ILE A 1 179 ? -14.549 41.767 10.602 1.00 63.66 179 ILE A O 1
ATOM 1405 N N . ALA A 1 180 ? -15.686 41.539 8.684 1.00 62.97 180 ALA A N 1
ATOM 1406 C CA . ALA A 1 180 ? -16.006 40.135 8.919 1.00 62.97 180 ALA A CA 1
ATOM 1407 C C . ALA A 1 180 ? -14.748 39.259 8.993 1.00 62.97 180 ALA A C 1
ATOM 1409 O O . ALA A 1 180 ? -14.650 38.405 9.870 1.00 62.97 180 ALA A O 1
ATOM 1410 N N . ALA A 1 181 ? -13.737 39.546 8.162 1.00 66.38 181 ALA A N 1
ATOM 1411 C CA . ALA A 1 181 ? -12.435 38.891 8.256 1.00 66.38 181 ALA A CA 1
ATOM 1412 C C . ALA A 1 181 ? -11.743 39.136 9.610 1.00 66.38 181 ALA A C 1
ATOM 1414 O O . ALA A 1 181 ? -11.146 38.213 10.159 1.00 66.38 181 ALA A O 1
ATOM 1415 N N . LYS A 1 182 ? -11.842 40.347 10.182 1.00 69.25 182 LYS A N 1
ATOM 1416 C CA . LYS A 1 182 ? -11.295 40.649 11.520 1.00 69.25 182 LYS A CA 1
ATOM 1417 C C . LYS A 1 182 ? -12.019 39.909 12.645 1.00 69.25 182 LYS A C 1
ATOM 1419 O O . LYS A 1 182 ? -11.381 39.565 13.632 1.00 69.25 182 LYS A O 1
ATOM 1424 N N . LEU A 1 183 ? -13.322 39.677 12.500 1.00 64.62 183 LEU A N 1
ATOM 1425 C CA . LEU A 1 183 ? -14.140 38.962 13.484 1.00 64.62 183 LEU A CA 1
ATOM 1426 C C . LEU A 1 183 ? -14.125 37.438 13.289 1.00 64.62 183 LEU A C 1
ATOM 1428 O O . LEU A 1 183 ? -14.755 36.725 14.059 1.00 64.62 183 LEU A O 1
ATOM 1432 N N . GLY A 1 184 ? -13.411 36.930 12.278 1.00 64.19 184 GLY A N 1
ATOM 1433 C CA . GLY A 1 184 ? -13.335 35.497 11.985 1.00 64.19 184 GLY A CA 1
ATOM 1434 C C . GLY A 1 184 ? -14.618 34.909 11.388 1.00 64.19 184 GLY A C 1
ATOM 1435 O O . GLY A 1 184 ? -14.744 33.691 11.309 1.00 64.19 184 GLY A O 1
ATOM 1436 N N . VAL A 1 185 ? -15.555 35.753 10.945 1.00 63.59 185 VAL A N 1
ATOM 1437 C CA . VAL A 1 185 ? -16.860 35.326 10.430 1.00 63.59 185 VAL A CA 1
ATOM 1438 C C . VAL A 1 185 ? -16.780 35.105 8.920 1.00 63.59 185 VAL A C 1
ATOM 1440 O O . VAL A 1 185 ? -16.405 35.999 8.157 1.00 63.59 185 VAL A O 1
ATOM 1443 N N . SER A 1 186 ? -17.168 33.911 8.468 1.00 58.62 186 SER A N 1
ATOM 1444 C CA . SER A 1 186 ? -17.254 33.586 7.041 1.00 58.62 186 SER A CA 1
ATOM 1445 C C . SER A 1 186 ? -18.595 34.050 6.469 1.00 58.62 186 SER A C 1
ATOM 1447 O O . SER A 1 186 ? -19.638 33.446 6.716 1.00 58.62 186 SER A O 1
ATOM 1449 N N . LEU A 1 187 ? -18.577 35.139 5.699 1.00 60.75 187 LEU A N 1
ATOM 1450 C CA . LEU A 1 187 ? -19.776 35.666 5.048 1.00 60.75 187 LEU A CA 1
ATOM 1451 C C . LEU A 1 187 ? -20.101 34.879 3.775 1.00 60.75 187 LEU A C 1
ATOM 1453 O O . LEU A 1 187 ? -19.270 34.738 2.876 1.00 60.75 187 LEU A O 1
ATOM 1457 N N . THR A 1 188 ? -21.348 34.436 3.646 1.00 58.78 188 THR A N 1
ATOM 1458 C CA . THR A 1 188 ? -21.863 33.882 2.388 1.00 58.78 188 THR A CA 1
ATOM 1459 C C . THR A 1 188 ? -22.338 35.003 1.459 1.00 58.78 188 THR A C 1
ATOM 1461 O O . THR A 1 188 ? -22.768 36.070 1.906 1.00 58.78 188 THR A O 1
ATOM 1464 N N . LYS A 1 189 ? -22.263 34.790 0.136 1.00 55.44 189 LYS A N 1
ATOM 1465 C CA . LYS A 1 189 ? -22.794 35.754 -0.843 1.00 55.44 189 LYS A CA 1
ATOM 1466 C C . LYS A 1 189 ? -24.307 35.878 -0.659 1.00 55.44 189 LYS A C 1
ATOM 1468 O O . LYS A 1 189 ? -25.054 34.962 -0.990 1.00 55.44 189 LYS A O 1
ATOM 1473 N N . SER A 1 190 ? -24.761 37.020 -0.162 1.00 58.56 190 SER A N 1
ATOM 1474 C CA . SER A 1 190 ? -26.185 37.325 -0.031 1.00 58.56 190 SER A CA 1
ATOM 1475 C C . SER A 1 190 ? -26.815 37.652 -1.389 1.00 58.56 190 SER A C 1
ATOM 1477 O O . SER A 1 190 ? -26.201 38.330 -2.211 1.00 58.56 190 SER A O 1
ATOM 1479 N N . LYS A 1 191 ? -28.083 37.281 -1.579 1.00 54.31 191 LYS A N 1
ATOM 1480 C CA . LYS A 1 191 ? -28.884 37.608 -2.776 1.00 54.31 191 LYS A CA 1
ATOM 1481 C C . LYS A 1 191 ? -29.471 39.038 -2.769 1.00 54.31 191 LYS A C 1
ATOM 1483 O O . LYS A 1 191 ? -30.207 39.398 -3.680 1.00 54.31 191 LYS A O 1
ATOM 1488 N N . VAL A 1 192 ? -29.199 39.824 -1.728 1.00 59.81 192 VAL A N 1
ATOM 1489 C CA . VAL A 1 192 ? -29.788 41.155 -1.504 1.00 59.81 192 VAL A CA 1
ATOM 1490 C C . VAL A 1 192 ? -29.103 42.209 -2.380 1.00 59.81 192 VAL A C 1
ATOM 1492 O O . VAL A 1 192 ? -27.880 4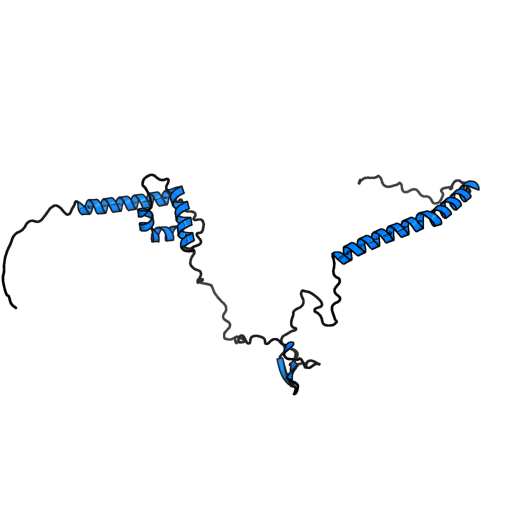2.200 -2.517 1.00 59.81 192 VAL A O 1
ATOM 1495 N N . ASP A 1 193 ? -29.892 43.124 -2.950 1.00 62.91 193 ASP A N 1
ATOM 1496 C CA . ASP A 1 193 ? -29.381 44.327 -3.612 1.00 62.91 193 ASP A CA 1
ATOM 1497 C C . ASP A 1 193 ? -28.910 45.337 -2.554 1.00 62.91 193 ASP A C 1
ATOM 1499 O O . ASP A 1 193 ? -29.694 46.068 -1.939 1.00 62.91 193 ASP A O 1
ATOM 1503 N N . TRP A 1 194 ? -27.600 45.340 -2.316 1.00 60.28 194 TRP A N 1
ATOM 1504 C CA . TRP A 1 194 ? -26.958 46.174 -1.305 1.00 60.28 194 TRP A CA 1
ATOM 1505 C C . TRP A 1 194 ? -27.065 47.671 -1.579 1.00 60.28 194 TRP A C 1
ATOM 1507 O O . TRP A 1 194 ? -27.061 48.448 -0.625 1.00 60.28 194 TRP A O 1
ATOM 1517 N N . GLY A 1 195 ? -27.215 48.084 -2.842 1.00 55.78 195 GLY A N 1
ATOM 1518 C CA . GLY A 1 195 ? -27.427 49.490 -3.180 1.00 55.78 195 GLY A CA 1
ATOM 1519 C C . GLY A 1 195 ? -28.763 49.988 -2.632 1.00 55.78 195 GLY A C 1
ATOM 1520 O O . GLY A 1 195 ? -28.822 51.016 -1.957 1.00 55.78 195 GLY A O 1
ATOM 1521 N N . ALA A 1 196 ? -29.829 49.210 -2.834 1.00 62.38 196 ALA A N 1
ATOM 1522 C CA . ALA A 1 196 ? -31.150 49.524 -2.298 1.00 62.38 196 ALA A CA 1
ATOM 1523 C C . ALA A 1 196 ? -31.165 49.502 -0.759 1.00 62.38 196 ALA A C 1
ATOM 1525 O O . ALA A 1 196 ? -31.693 50.423 -0.134 1.00 62.38 196 ALA A O 1
ATOM 1526 N N . PHE A 1 197 ? -30.539 48.496 -0.138 1.00 64.31 197 PHE A N 1
ATOM 1527 C CA . PHE A 1 197 ? -30.479 48.394 1.323 1.00 64.31 197 PHE A CA 1
ATOM 1528 C C . PHE A 1 197 ? -29.726 49.577 1.954 1.00 64.31 197 PHE A C 1
ATOM 1530 O O . PHE A 1 197 ? -30.251 50.218 2.867 1.00 64.31 197 PHE A O 1
ATOM 1537 N N . ALA A 1 198 ? -28.555 49.947 1.425 1.00 61.44 198 ALA A N 1
ATOM 1538 C CA . ALA A 1 198 ? -27.784 51.091 1.914 1.00 61.44 198 ALA A CA 1
ATOM 1539 C C . ALA A 1 198 ? -28.568 52.412 1.807 1.00 61.44 198 ALA A C 1
ATOM 1541 O O . ALA A 1 198 ? -28.581 53.203 2.753 1.00 61.44 198 ALA A O 1
ATOM 1542 N N . LEU A 1 199 ? -29.296 52.625 0.704 1.00 64.06 199 LEU A N 1
ATOM 1543 C CA . LEU A 1 199 ? -30.150 53.804 0.526 1.00 64.06 199 LEU A CA 1
ATOM 1544 C C . LEU A 1 199 ? -31.294 53.850 1.544 1.00 64.06 199 LEU A C 1
ATOM 1546 O O . LEU A 1 199 ? -31.562 54.912 2.113 1.00 64.06 199 LEU A O 1
ATOM 1550 N N . THR A 1 200 ? -31.949 52.713 1.817 1.00 68.94 200 THR A N 1
ATOM 1551 C CA . THR A 1 200 ? -32.982 52.655 2.862 1.00 68.94 200 THR A CA 1
ATOM 1552 C C . THR A 1 200 ? -32.388 53.001 4.221 1.00 68.94 200 THR A C 1
ATOM 1554 O O . THR A 1 200 ? -32.888 53.909 4.881 1.00 68.94 200 THR A O 1
ATOM 1557 N N . LEU A 1 201 ? -31.267 52.385 4.596 1.00 66.00 201 LEU A N 1
ATOM 1558 C CA . LEU A 1 201 ? -30.595 52.614 5.870 1.00 66.00 201 LEU A CA 1
ATOM 1559 C C . LEU A 1 201 ? -30.195 54.084 6.052 1.00 66.00 201 LEU A C 1
ATOM 1561 O O . LEU A 1 201 ? -30.459 54.660 7.111 1.00 66.00 201 LEU A O 1
ATOM 1565 N N . TRP A 1 202 ? -29.627 54.694 5.008 1.00 62.75 202 TRP A N 1
ATOM 1566 C CA . TRP A 1 202 ? -29.226 56.100 4.992 1.00 62.75 202 TRP A CA 1
ATOM 1567 C C . TRP A 1 202 ? -30.429 57.042 5.099 1.00 62.75 202 TRP A C 1
ATOM 1569 O O . TRP A 1 202 ? -30.405 57.996 5.876 1.00 62.75 202 TRP A O 1
ATOM 1579 N N . SER A 1 203 ? -31.529 56.746 4.399 1.00 66.12 203 SER A N 1
ATOM 1580 C CA . SER A 1 203 ? -32.772 57.521 4.511 1.00 66.12 203 SER A CA 1
ATOM 1581 C C . SER A 1 203 ? -33.382 57.451 5.919 1.00 66.12 203 SER A C 1
ATOM 1583 O O . SER A 1 203 ? -33.876 58.457 6.435 1.00 66.12 203 SER A O 1
ATOM 1585 N N . THR A 1 204 ? -33.294 56.288 6.572 1.00 65.00 204 THR A N 1
ATOM 1586 C CA . THR A 1 204 ? -33.782 56.068 7.937 1.00 65.00 204 THR A CA 1
ATOM 1587 C C . THR A 1 204 ? -32.903 56.783 8.964 1.00 65.00 204 THR A C 1
ATOM 1589 O O . THR A 1 204 ? -33.432 57.382 9.896 1.00 65.00 204 THR A O 1
ATOM 1592 N N . LEU A 1 205 ? -31.576 56.789 8.777 1.00 61.28 205 LEU A N 1
ATOM 1593 C CA . LEU A 1 205 ? -30.639 57.558 9.610 1.00 61.28 205 LEU A CA 1
ATOM 1594 C C . LEU A 1 205 ? -30.875 59.066 9.474 1.00 61.28 205 LEU A C 1
ATOM 1596 O O . LEU A 1 205 ? -31.044 59.753 10.474 1.00 61.28 205 LEU A O 1
ATOM 1600 N N . LYS A 1 206 ? -31.012 59.575 8.243 1.00 60.44 206 LYS A N 1
ATOM 1601 C CA . LYS A 1 206 ? -31.284 60.998 7.995 1.00 60.44 206 LYS A CA 1
ATOM 1602 C C . LYS A 1 206 ? -32.626 61.454 8.584 1.00 60.44 206 LYS A C 1
ATOM 1604 O O . LYS A 1 206 ? -32.765 62.608 8.982 1.00 60.44 206 LYS A O 1
ATOM 1609 N N . ARG A 1 207 ? -33.620 60.557 8.670 1.00 58.56 207 ARG A N 1
ATOM 1610 C CA . ARG A 1 207 ? -34.866 60.814 9.418 1.00 58.56 207 ARG A CA 1
ATOM 1611 C C . ARG A 1 207 ? -34.640 60.887 10.924 1.00 58.56 207 ARG A C 1
ATOM 1613 O O . ARG A 1 207 ? -35.268 61.731 11.552 1.00 58.56 207 ARG A O 1
ATOM 1620 N N . GLN A 1 208 ? -33.784 60.037 11.495 1.00 57.81 208 GLN A N 1
ATOM 1621 C CA . GLN A 1 208 ? -33.456 60.092 12.923 1.00 57.81 208 GLN A CA 1
ATOM 1622 C C . GLN A 1 208 ? -32.697 61.373 13.282 1.00 57.81 208 GLN A C 1
ATOM 1624 O O . GLN A 1 208 ? -33.072 61.998 14.267 1.00 57.81 208 GLN A O 1
ATOM 1629 N N . ASP A 1 209 ? -31.748 61.819 12.451 1.00 55.41 209 ASP A N 1
ATOM 1630 C CA . ASP A 1 209 ? -31.047 63.102 12.641 1.00 55.41 209 ASP A CA 1
ATOM 1631 C C . ASP A 1 209 ? -31.978 64.312 12.512 1.00 55.41 209 ASP A C 1
ATOM 1633 O O . ASP A 1 209 ? -31.844 65.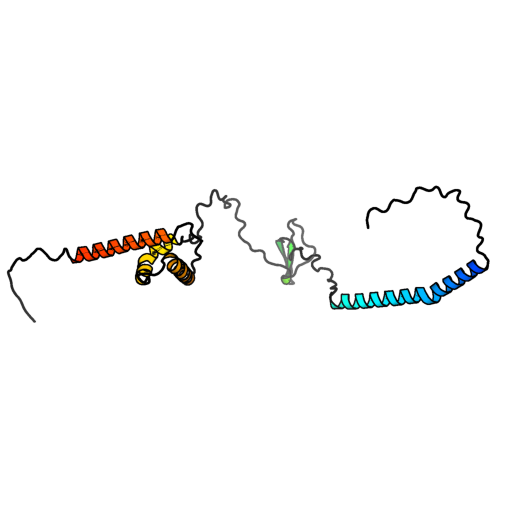301 13.230 1.00 55.41 209 ASP A O 1
ATOM 1637 N N . LYS A 1 210 ? -32.974 64.238 11.621 1.00 54.78 210 LYS A N 1
ATOM 1638 C CA . LYS A 1 210 ? -33.986 65.291 11.513 1.00 54.78 210 LYS A CA 1
ATOM 1639 C C . LYS A 1 210 ? -34.933 65.299 12.718 1.00 54.78 210 LYS A C 1
ATOM 1641 O O . LYS A 1 210 ? -35.237 66.364 13.230 1.00 54.78 210 LYS A O 1
ATOM 1646 N N . LEU A 1 211 ? -35.343 64.130 13.218 1.00 53.47 211 LEU A N 1
ATOM 1647 C CA . LEU A 1 211 ? -36.176 64.001 14.423 1.00 53.47 211 LEU A CA 1
ATOM 1648 C C . LEU A 1 211 ? -35.441 64.405 15.711 1.00 53.47 211 LEU A C 1
ATOM 1650 O O . LEU A 1 211 ? -36.077 64.926 16.626 1.00 53.47 211 LEU A O 1
ATOM 1654 N N . SER A 1 212 ? -34.128 64.173 15.806 1.00 52.62 212 SER A N 1
ATOM 1655 C CA . SER A 1 212 ? -33.302 64.641 16.926 1.00 52.62 212 SER A CA 1
ATOM 1656 C C . SER A 1 212 ? -33.014 66.142 16.829 1.00 52.62 212 SER A C 1
ATOM 1658 O O . SER A 1 212 ? -33.082 66.823 17.848 1.00 52.62 212 SER A O 1
ATOM 1660 N N . SER A 1 213 ? -32.805 66.684 15.623 1.00 52.91 213 SER A N 1
ATOM 1661 C CA . SER A 1 213 ? -32.707 68.131 15.383 1.00 52.91 213 SER A CA 1
ATOM 1662 C C . SER A 1 213 ? -34.022 68.863 15.686 1.00 52.91 213 SER A C 1
ATOM 1664 O O . SER A 1 213 ? -33.995 69.885 16.365 1.00 52.91 213 SER A O 1
ATOM 1666 N N . ASP A 1 214 ? -35.169 68.329 15.250 1.00 49.06 214 ASP A N 1
ATOM 1667 C CA . ASP A 1 214 ? -36.488 68.943 15.466 1.00 49.06 214 ASP A CA 1
ATOM 1668 C C . ASP A 1 214 ? -36.914 68.861 16.951 1.00 49.06 214 ASP A C 1
ATOM 1670 O O . ASP A 1 214 ? -37.512 69.798 17.479 1.00 49.06 214 ASP A O 1
ATOM 1674 N N . ARG A 1 215 ? -36.517 67.805 17.687 1.00 44.03 215 ARG A N 1
ATOM 1675 C CA . ARG A 1 215 ? -36.701 67.720 19.154 1.00 44.03 215 ARG A CA 1
ATOM 1676 C C . ARG A 1 215 ? -35.861 68.728 19.941 1.00 44.03 215 ARG A C 1
ATOM 1678 O O . ARG A 1 215 ? -36.259 69.102 21.040 1.00 44.03 215 ARG A O 1
ATOM 1685 N N . LEU A 1 216 ? -34.724 69.175 19.409 1.00 44.47 216 LEU A N 1
ATOM 1686 C CA . LEU A 1 216 ? -33.900 70.205 20.051 1.00 44.47 216 LEU A CA 1
ATOM 1687 C C . LEU A 1 216 ? -34.418 71.628 19.778 1.00 44.47 216 LEU A C 1
ATOM 1689 O O . LEU A 1 216 ? -34.101 72.540 20.539 1.00 44.47 216 LEU A O 1
ATOM 1693 N N . THR A 1 217 ? -35.269 71.819 18.764 1.00 47.56 217 THR A N 1
ATOM 1694 C CA . THR A 1 217 ? -35.896 73.116 18.454 1.00 47.56 217 THR A CA 1
ATOM 1695 C C . THR A 1 217 ? -37.302 73.300 19.035 1.00 47.56 217 THR A C 1
ATOM 1697 O O . THR A 1 217 ? -37.763 74.433 19.098 1.00 47.56 217 THR A O 1
ATOM 1700 N N . ASP A 1 218 ? -37.944 72.240 19.545 1.00 39.38 218 ASP A N 1
ATOM 1701 C CA . ASP A 1 218 ? -39.295 72.286 20.149 1.00 39.38 218 ASP A CA 1
ATOM 1702 C C . ASP A 1 218 ? -39.312 72.359 21.694 1.00 39.38 218 ASP A C 1
ATOM 1704 O O . ASP A 1 218 ? -40.370 72.285 22.315 1.00 39.38 218 ASP A O 1
ATOM 1708 N N . THR A 1 219 ? -38.154 72.551 22.343 1.00 44.03 219 THR A N 1
ATOM 1709 C CA . THR A 1 219 ? -38.079 72.800 23.808 1.00 44.03 219 THR A CA 1
ATOM 1710 C C . THR A 1 219 ? -37.783 74.256 24.180 1.00 44.03 219 THR A C 1
ATOM 1712 O O . THR A 1 219 ? -37.639 74.582 25.357 1.00 44.03 219 THR A O 1
ATOM 1715 N N . PHE A 1 220 ? -37.744 75.157 23.197 1.00 38.81 220 PHE A N 1
ATOM 1716 C CA . PHE A 1 220 ? -37.686 76.600 23.418 1.00 38.81 220 PHE A CA 1
ATOM 1717 C C . PHE A 1 220 ? -39.030 77.221 23.064 1.00 38.81 220 PHE A C 1
ATOM 1719 O O . PHE A 1 220 ? -39.151 77.838 22.018 1.00 38.81 220 PHE A O 1
ATOM 1726 N N . LEU A 1 221 ? -40.034 77.026 23.919 1.00 36.59 221 LEU A N 1
ATOM 1727 C CA . LEU A 1 221 ? -41.141 77.949 24.194 1.00 36.59 221 LEU A CA 1
ATOM 1728 C C . LEU A 1 221 ? -42.040 77.289 25.255 1.00 36.59 221 LEU A C 1
ATOM 1730 O O . LEU A 1 221 ? -42.394 76.124 25.127 1.00 36.59 221 LEU A O 1
ATOM 1734 N N . SER A 1 222 ? -42.428 78.066 26.273 1.00 33.84 222 SER A N 1
ATOM 1735 C CA . SER A 1 222 ? -43.324 77.713 27.394 1.00 33.84 222 SER A CA 1
ATOM 1736 C C . SER A 1 222 ? -42.648 77.179 28.669 1.00 33.84 222 SER A C 1
ATOM 1738 O O . SER A 1 222 ? -42.595 75.980 28.917 1.00 33.84 222 SER A O 1
ATOM 1740 N N . ASN A 1 223 ? -42.206 78.088 29.550 1.00 31.47 223 ASN A N 1
ATOM 1741 C CA . ASN A 1 223 ? -42.883 78.343 30.838 1.00 31.47 223 ASN A CA 1
ATOM 1742 C C . ASN A 1 223 ? -42.006 79.187 31.776 1.00 31.47 223 ASN A C 1
ATOM 1744 O O . ASN A 1 223 ? -41.108 78.696 32.452 1.00 31.47 223 ASN A O 1
ATOM 1748 N N . SER A 1 224 ? -42.321 80.474 31.855 1.00 30.41 224 SER A N 1
ATOM 1749 C CA . SER A 1 224 ? -41.944 81.360 32.954 1.00 30.41 224 SER A CA 1
ATOM 1750 C C . SER A 1 224 ? -43.006 81.288 34.051 1.00 30.41 224 SER A C 1
ATOM 1752 O O . SER A 1 224 ? -44.124 81.676 33.745 1.00 30.41 224 SER A O 1
ATOM 1754 N N . PHE A 1 225 ? -42.675 80.894 35.292 1.00 31.94 225 PHE A N 1
ATOM 1755 C CA . PHE A 1 225 ? -43.396 81.325 36.508 1.00 31.94 225 PHE A CA 1
ATOM 1756 C C . PHE A 1 225 ? -42.495 81.327 37.763 1.00 31.94 225 PHE A C 1
ATOM 1758 O O . PHE A 1 225 ? -41.507 80.606 37.863 1.00 31.94 225 PHE A O 1
ATOM 1765 N N . THR A 1 226 ? -42.853 82.223 38.680 1.00 27.50 226 THR A N 1
ATOM 1766 C CA . THR A 1 226 ? -42.116 82.845 39.794 1.00 27.50 226 THR A CA 1
ATOM 1767 C C . THR A 1 226 ? -42.318 82.182 41.173 1.00 27.50 226 THR A C 1
ATOM 1769 O O . THR A 1 226 ? -43.406 81.686 41.428 1.00 27.50 226 THR A O 1
ATOM 1772 N N . THR A 1 227 ? -41.282 82.275 42.038 1.00 28.98 227 THR A N 1
ATOM 1773 C CA . THR A 1 227 ? -41.171 82.389 43.537 1.00 28.98 227 THR A CA 1
ATOM 1774 C C . THR A 1 227 ? -42.289 81.834 44.459 1.00 28.98 227 THR A C 1
ATOM 1776 O O . THR A 1 227 ? -43.455 82.060 44.181 1.00 28.98 227 THR A O 1
ATOM 1779 N N . SER A 1 228 ? -42.060 81.246 45.648 1.00 29.14 228 SER A N 1
ATOM 1780 C CA . SER A 1 228 ? -41.226 81.687 46.790 1.00 29.14 228 SER A CA 1
ATOM 1781 C C . SER A 1 228 ? -41.171 80.636 47.937 1.00 29.14 228 SER A C 1
ATOM 1783 O O . SER A 1 228 ? -41.956 79.691 47.949 1.00 29.14 228 SER A O 1
ATOM 1785 N N . ASN A 1 229 ? -40.320 80.919 48.944 1.00 34.47 229 ASN A N 1
ATOM 1786 C CA . ASN A 1 229 ? -40.258 80.394 50.331 1.00 34.47 229 ASN A CA 1
ATOM 1787 C C . ASN A 1 229 ? -39.601 79.013 50.524 1.00 34.47 229 ASN A C 1
ATOM 1789 O O . ASN A 1 229 ? -39.921 78.064 49.831 1.00 34.47 229 ASN A O 1
ATOM 1793 N N . GLY A 1 230 ? -38.706 78.768 51.481 1.00 33.44 230 GLY A N 1
ATOM 1794 C CA . GLY A 1 230 ? -38.150 79.541 52.593 1.00 33.44 230 GLY A CA 1
ATOM 1795 C C . GLY A 1 230 ? -37.424 78.534 53.508 1.00 33.44 230 GLY A C 1
ATOM 1796 O O . GLY A 1 230 ? -38.012 77.533 53.884 1.00 33.44 230 GLY A O 1
ATOM 1797 N N . SER A 1 231 ? -36.125 78.725 53.759 1.00 36.25 231 SER A N 1
ATOM 1798 C CA . SER A 1 231 ? -35.575 79.063 55.087 1.00 36.25 231 SER A CA 1
ATOM 1799 C C . SER A 1 231 ? -35.115 77.902 56.002 1.00 36.25 231 SER A C 1
ATOM 1801 O O . SER A 1 231 ? -35.941 77.162 56.520 1.00 36.25 231 SER A O 1
ATOM 1803 N N . LEU A 1 232 ? -33.789 77.917 56.258 1.00 36.72 232 LEU A N 1
ATOM 1804 C CA . LEU A 1 232 ? -33.031 77.655 57.509 1.00 36.72 232 LEU A CA 1
ATOM 1805 C C . LEU A 1 232 ? -33.039 76.219 58.099 1.00 36.72 232 LEU A C 1
ATOM 1807 O O . LEU A 1 232 ? -34.051 75.538 58.070 1.00 36.72 232 LEU A O 1
ATOM 1811 N N . TYR A 1 233 ? -31.961 75.646 58.659 1.00 36.75 233 TYR A N 1
ATOM 1812 C CA . TYR A 1 233 ? -30.746 76.109 59.372 1.00 36.75 233 TYR A CA 1
ATOM 1813 C C . TYR A 1 233 ? -29.576 75.118 59.054 1.00 36.75 233 TYR A C 1
ATOM 1815 O O . TYR A 1 233 ? -29.863 73.975 58.712 1.00 36.75 233 TYR A O 1
ATOM 1823 N N . SER A 1 234 ? -28.277 75.472 58.944 1.00 37.22 234 SER A N 1
ATOM 1824 C CA . SER A 1 234 ? -27.268 75.849 59.980 1.00 37.22 234 SER A CA 1
ATOM 1825 C C . SER A 1 234 ? -27.211 74.842 61.145 1.00 37.22 234 SER A C 1
ATOM 1827 O O . SER A 1 234 ? -28.268 74.502 61.650 1.00 37.22 234 SER A O 1
ATOM 1829 N N . THR A 1 235 ? -26.124 74.298 61.694 1.00 41.47 235 THR A N 1
ATOM 1830 C CA . THR A 1 235 ? -24.647 74.429 61.741 1.00 41.47 235 THR A CA 1
ATOM 1831 C C . THR A 1 235 ? -24.122 72.980 61.998 1.00 41.47 235 THR A C 1
ATOM 1833 O O . THR A 1 235 ? -24.944 72.088 62.193 1.00 41.47 235 THR A O 1
ATOM 1836 N N . SER A 1 236 ? -22.856 72.564 62.023 1.00 40.69 236 SER A N 1
ATOM 1837 C CA . SER A 1 236 ? -21.532 73.127 62.310 1.00 40.69 236 SER A CA 1
ATOM 1838 C C . SER A 1 236 ? -20.478 72.230 61.650 1.00 40.69 236 SER A C 1
ATOM 1840 O O . SER A 1 236 ? -20.809 71.052 61.383 1.00 40.69 236 SER A O 1
#

Radius of gyration: 49.16 Å; chains: 1; bounding box: 73×110×125 Å

Sequence (236 aa):
MFARKPNALTDYRNVKLGNTSPDSDDSKVLHKRLKEMESVVLPAICKRTEAVRNAQKGKFSSDHRIIEFPVGSKKSKTEPRYDGPFTVHGKTEGGSYILVDTTGALLARNIPPSHIKMISQDTVISADNVFEVQAIIDHDGEQPITLASFVEENREFIAHNTEPGEDFVTVWTTRFGSIAAKLGVSLTKSKVDWGAFALTLWSTLKRQDKLSSDRLTDTFLSNSFTTSNGSLYSTS